Protein 3RX6 (pdb70)

CATH classification: 1.20.58.1090

B-factor: mean 36.53, std 16.33, range [12.86, 136.95]

Sequence (187 aa):
TALQQAFDTCQNNKAAWLQRKNELAAAEQEYLRLLSGEGRNVSRLDELRNIIEVRKWQVNQAAGRYIRSHEAVQHISIRDRLNDFMQQHGTALAAALAPELMGYSELTAIARNCAIQRATDALREALLSWLAKGEKINYSAQDSDILTTIGFRPDVASVDDSREKFTPAQNMIFSRKSAQLASRQSV

GO terms:
  GO:1990216 symbiont-mediated activation of host transcription (P, IDA)

Nearest PDB structures (foldseek):
  4dvd-assembly1_A-2  TM=1.004E+00  e=8.641E-24  Enterobacteria phage P4
  9gcs-assembly1_f  TM=9.561E-01  e=1.973E-22  Enterobacteria phage P4
  9gct-assembly1_i  TM=9.448E-01  e=1.520E-22  Enterobacteria phage P4
  8pew-assembly1_b  TM=9.496E-01  e=6.897E-22  Enterobacteria phage P4
  8peu-assembly1_k  TM=9.379E-01  e=1.763E-21  Enterobacteria phage P4

Secondary structure (DSSP, 8-state):
-HHHHHHHHHHHHHHHHHHHHHHHHHHHHHHHHHHHSS---HHHHHHHHHHHHHHHHHHHHHHHHHHHHHHHHHHHHHHHHHHHHHHHHHHHHHHHTHHHHTTGGG--HHHHHHHHHHHHHHHHHHHHHHHTT-PPP---TTTHHHHHHH-SS--HHHHHHH-S---HHHHHHHHHHHHHHHHPPP-

Foldseek 3Di:
DVLVVLLVVLVVLVVQLVVLVVQLVVLVVVLVVQVPDDDCPPVVNVVSVVVNVLSLVSNQVSLVSNQVSLVVSVVVLVVVVVVVVCVVCVVVLCVVLCVLCPCLVPDDPVSNVVSVVVSVVVVVVVVVVVCVVVDDDADDPVCRVSNVVSDPGDPCVSVVSNVDDDDPVRCVVSVVVVVVVVVDDDD

Solvent-accessible surface area: 13531 Å² total; per-residue (Å²): 137,54,14,83,128,14,25,70,67,3,106,96,19,93,60,36,8,76,89,66,69,102,44,32,57,59,10,69,134,37,50,109,141,32,106,87,47,179,64,192,77,93,86,98,36,75,79,9,158,68,19,12,87,5,30,108,22,10,8,10,42,7,0,10,118,6,28,145,12,0,95,41,0,28,123,24,3,104,114,37,44,101,90,65,99,87,148,133,92,10,122,70,52,45,64,83,19,33,129,57,36,167,38,75,109,152,64,93,52,136,29,95,105,57,3,78,104,118,5,64,70,47,70,146,94,61,103,80,76,94,72,89,156,58,108,190,124,134,76,52,99,127,6,34,121,31,14,87,93,20,29,132,145,19,88,100,34,0,59,78,33,30,149,109,187,37,73,105,55,69,44,120,74,18,56,133,74,18,62,108,16,87,84,108,143,114,194

InterPro domains:
  IPR010006 Bacteriophage P4, Psu, polarity suppression protein [PF07455] (6-185)

Radius of gyration: 25.07 Å; Cα contacts (8 Å, |Δi|>4): 110; chains: 1; bounding box: 75×47×39 Å

Structure (mmCIF, N/CA/C/O backbone):
data_3RX6
#
_entry.id   3RX6
#
_cell.length_a   148.750
_cell.length_b   148.750
_cell.length_c   63.370
_cell.angle_alpha   90.00
_cell.angle_beta   90.00
_cell.angle_gamma   90.00
#
_symmetry.space_group_name_H-M   'I 4 2 2'
#
loop_
_entity.id
_entity.type
_entity.pdbx_description
1 polymer 'Polarity suppression protein'
2 non-polymer 'MERCURY (II) ION'
3 non-polymer 'IODIDE ION'
4 non-polymer 2-AMINO-2-HYDROXYMETHYL-PROPANE-1,3-DIOL
5 water water
#
loop_
_atom_site.group_PDB
_atom_site.id
_atom_site.type_symbol
_atom_site.label_atom_id
_atom_site.label_alt_id
_atom_site.label_comp_id
_atom_site.label_asym_id
_atom_site.label_entity_id
_atom_site.label_seq_id
_atom_site.pdbx_PDB_ins_code
_atom_site.Cartn_x
_atom_site.Cartn_y
_atom_site.Cartn_z
_atom_site.occupancy
_atom_site.B_iso_or_equiv
_atom_site.auth_seq_id
_atom_site.auth_comp_id
_atom_site.auth_asym_id
_atom_site.auth_atom_id
_atom_site.pdbx_PDB_model_num
ATOM 1 N N . THR A 1 4 ? 34.561 60.219 14.080 1.00 57.01 4 THR A N 1
ATOM 2 C CA . THR A 1 4 ? 34.728 58.875 14.627 1.00 55.34 4 THR A CA 1
ATOM 3 C C . THR A 1 4 ? 33.395 58.173 14.847 1.00 51.17 4 THR A C 1
ATOM 4 O O . THR A 1 4 ? 32.327 58.788 14.786 1.00 52.98 4 THR A O 1
ATOM 8 N N . ALA A 1 5 ? 33.469 56.875 15.104 1.00 39.94 5 ALA A N 1
ATOM 9 C CA . ALA A 1 5 ? 32.287 56.096 15.393 1.00 38.64 5 ALA A CA 1
ATOM 10 C C . ALA A 1 5 ? 31.708 56.547 16.731 1.00 37.27 5 ALA A C 1
ATOM 11 O O . ALA A 1 5 ? 30.491 56.559 16.909 1.00 35.38 5 ALA A O 1
ATOM 13 N N . LEU A 1 6 ? 32.582 56.912 17.667 1.00 37.04 6 LEU A N 1
ATOM 14 C CA . LEU A 1 6 ? 32.138 57.339 18.991 1.00 34.58 6 LEU A CA 1
ATOM 15 C C . LEU A 1 6 ? 31.332 58.634 18.913 1.00 33.17 6 LEU A C 1
ATOM 16 O O . LEU A 1 6 ? 30.283 58.760 19.552 1.00 34.04 6 LEU A O 1
ATOM 21 N N . GLN A 1 7 ? 31.824 59.594 18.136 1.00 31.34 7 GLN A N 1
ATOM 22 C CA . GLN A 1 7 ? 31.126 60.866 17.975 1.00 33.96 7 GLN A CA 1
ATOM 23 C C . GLN A 1 7 ? 29.740 60.663 17.364 1.00 33.07 7 GLN A C 1
ATOM 24 O O . GLN A 1 7 ? 28.763 61.267 17.809 1.00 35.58 7 GLN A O 1
ATOM 30 N N . GLN A 1 8 ? 29.657 59.814 16.344 1.00 29.82 8 GLN A N 1
ATOM 31 C CA . GLN A 1 8 ? 28.373 59.495 15.721 1.00 28.83 8 GLN A CA 1
ATOM 32 C C . GLN A 1 8 ? 27.443 58.819 16.709 1.00 24.50 8 GLN A C 1
ATOM 33 O O . GLN A 1 8 ? 26.242 59.081 16.735 1.00 23.36 8 GLN A O 1
ATOM 39 N N . ALA A 1 9 ? 28.002 57.909 17.498 1.00 21.86 9 ALA A N 1
ATOM 40 C CA . ALA A 1 9 ? 27.207 57.186 18.481 1.00 20.12 9 ALA A CA 1
ATOM 41 C C . ALA A 1 9 ? 26.652 58.153 19.534 1.00 22.65 9 ALA A C 1
ATOM 42 O O . ALA A 1 9 ? 25.512 58.013 19.982 1.00 22.96 9 ALA A O 1
ATOM 44 N N . PHE A 1 10 ? 27.453 59.151 19.906 1.00 26.14 10 PHE A N 1
ATOM 45 C CA . PHE A 1 10 ? 27.010 60.154 20.865 1.00 27.00 10 PHE A CA 1
ATOM 46 C C . PHE A 1 10 ? 25.919 61.050 20.271 1.00 24.82 10 PHE A C 1
ATOM 47 O O . PHE A 1 10 ? 24.911 61.336 20.923 1.00 23.54 10 PHE A O 1
ATOM 55 N N . ASP A 1 11 ? 26.125 61.511 19.036 1.00 22.61 11 ASP A N 1
ATOM 56 C CA . ASP A 1 11 ? 25.100 62.302 18.361 1.00 23.70 11 ASP A CA 1
ATOM 57 C C . ASP A 1 11 ? 23.788 61.516 18.310 1.00 22.31 11 ASP A C 1
ATOM 58 O O . ASP A 1 11 ? 22.708 62.064 18.530 1.00 22.17 11 ASP A O 1
ATOM 63 N N . THR A 1 12 ? 23.879 60.227 18.017 1.00 21.98 12 THR A N 1
ATOM 64 C CA . THR A 1 12 ? 22.676 59.400 17.935 1.00 22.06 12 THR A CA 1
ATOM 65 C C . THR A 1 12 ? 21.982 59.223 19.295 1.00 22.13 12 THR A C 1
ATOM 66 O O . THR A 1 12 ? 20.757 59.231 19.371 1.00 23.59 12 THR A O 1
ATOM 70 N N . CYS A 1 13 ? 22.771 59.068 20.356 1.00 20.95 13 CYS A N 1
ATOM 71 C CA . CYS A 1 13 ? 22.252 58.918 21.715 1.00 19.37 13 CYS A CA 1
ATOM 72 C C . CYS A 1 13 ? 21.506 60.158 22.171 1.00 20.57 13 CYS A C 1
ATOM 73 O O . CYS A 1 13 ? 20.404 60.091 22.716 1.00 21.42 13 CYS A O 1
ATOM 76 N N . GLN A 1 14 ? 22.149 61.296 21.981 1.00 23.07 14 GLN A N 1
ATOM 77 C CA . GLN A 1 14 ? 21.532 62.584 22.244 1.00 28.15 14 GLN A CA 1
ATOM 78 C C . GLN A 1 14 ? 20.225 62.757 21.435 1.00 23.04 14 GLN A C 1
ATOM 79 O O . GLN A 1 14 ? 19.227 63.272 21.955 1.00 19.80 14 GLN A O 1
ATOM 85 N N . ASN A 1 15 ? 20.232 62.342 20.170 1.00 20.97 15 ASN A N 1
ATOM 86 C CA . ASN A 1 15 ? 19.042 62.432 19.332 1.00 20.85 15 ASN A CA 1
ATOM 87 C C . ASN A 1 15 ? 17.943 61.523 19.870 1.00 18.84 15 ASN A C 1
ATOM 88 O O . ASN A 1 15 ? 16.780 61.908 19.948 1.00 17.93 15 ASN A O 1
ATOM 93 N N . ASN A 1 16 ? 18.331 60.311 20.248 1.00 17.26 16 ASN A N 1
ATOM 94 C CA . ASN A 1 16 ? 17.390 59.308 20.722 1.00 18.90 16 ASN A CA 1
ATOM 95 C C . ASN A 1 16 ? 16.770 59.680 22.066 1.00 18.97 16 ASN A C 1
ATOM 96 O O . ASN A 1 16 ? 15.597 59.396 22.322 1.00 20.05 16 ASN A O 1
ATOM 101 N N . LYS A 1 17 ? 17.561 60.304 22.932 1.00 17.05 17 LYS A N 1
ATOM 102 C CA . LYS A 1 17 ? 17.036 60.727 24.223 1.00 16.42 17 LYS A CA 1
ATOM 103 C C . LYS A 1 17 ? 15.999 61.822 24.000 1.00 16.45 17 LYS A C 1
ATOM 104 O O . LYS A 1 17 ? 14.969 61.839 24.662 1.00 16.88 17 LYS A O 1
ATOM 110 N N . ALA A 1 18 ? 16.263 62.719 23.054 1.00 19.13 18 ALA A N 1
ATOM 111 C CA . ALA A 1 18 ? 15.335 63.821 22.791 1.00 21.07 18 ALA A CA 1
ATOM 112 C C . ALA A 1 18 ? 14.061 63.274 22.199 1.00 18.30 18 ALA A C 1
ATOM 113 O O . ALA A 1 18 ? 12.992 63.724 22.546 1.00 21.59 18 ALA A O 1
ATOM 115 N N . ALA A 1 19 ? 14.180 62.296 21.300 1.00 19.14 19 ALA A N 1
ATOM 116 C CA . ALA A 1 19 ? 13.005 61.695 20.688 1.00 19.15 19 ALA A CA 1
ATOM 117 C C . ALA A 1 19 ? 12.130 61.025 21.751 1.00 19.67 19 ALA A C 1
ATOM 118 O O . ALA A 1 19 ? 10.908 61.133 21.715 1.00 22.22 19 ALA A O 1
ATOM 120 N N . TRP A 1 20 ? 12.763 60.325 22.692 1.00 19.72 20 TRP A N 1
ATOM 121 C CA . TRP A 1 20 ? 12.044 59.668 23.792 1.00 18.12 20 TRP A CA 1
ATOM 122 C C . TRP A 1 20 ? 11.269 60.656 24.658 1.00 18.81 20 TRP A C 1
ATOM 123 O O . TRP A 1 20 ? 10.087 60.456 24.904 1.00 19.23 20 TRP A O 1
ATOM 134 N N . LEU A 1 21 ? 11.925 61.727 25.102 1.00 17.31 21 LEU A N 1
ATOM 135 C CA . LEU A 1 21 ? 11.243 62.772 25.870 1.00 18.55 21 LEU A CA 1
ATOM 136 C C . LEU A 1 21 ? 10.154 63.487 25.067 1.00 19.85 21 LEU A C 1
ATOM 137 O O . LEU A 1 21 ? 9.100 63.801 25.602 1.00 19.75 21 LEU A O 1
ATOM 142 N N . GLN A 1 22 ? 10.418 63.741 23.786 1.00 19.05 22 GLN A N 1
ATOM 143 C CA . GLN A 1 22 ? 9.411 64.276 22.886 1.00 18.73 22 GLN A CA 1
ATOM 144 C C . GLN A 1 22 ? 8.158 63.385 22.853 1.00 18.40 22 GLN A C 1
ATOM 145 O O . GLN A 1 22 ? 7.044 63.875 22.973 1.00 17.12 22 GLN A O 1
ATOM 151 N N . ARG A 1 23 ? 8.332 62.082 22.661 1.00 18.24 23 ARG A N 1
ATOM 152 C CA . ARG A 1 23 ? 7.176 61.183 22.692 1.00 19.90 23 ARG A CA 1
ATOM 153 C C . ARG A 1 23 ? 6.419 61.233 24.028 1.00 19.95 23 ARG A C 1
ATOM 154 O O . ARG A 1 23 ? 5.195 61.180 24.051 1.00 19.49 23 ARG A O 1
ATOM 162 N N . LYS A 1 24 ? 7.146 61.315 25.137 1.00 17.04 24 LYS A N 1
ATOM 163 C CA . LYS A 1 24 ? 6.494 61.383 26.441 1.00 17.66 24 LYS A CA 1
ATOM 164 C C . LYS A 1 24 ? 5.663 62.678 26.576 1.00 18.89 24 LYS A C 1
ATOM 165 O O . LYS A 1 24 ? 4.577 62.665 27.149 1.00 20.85 24 LYS A O 1
ATOM 171 N N . ASN A 1 25 ? 6.193 63.786 26.066 1.00 20.00 25 ASN A N 1
ATOM 172 C CA . ASN A 1 25 ? 5.441 65.044 25.976 1.00 23.40 25 ASN A CA 1
ATOM 173 C C . ASN A 1 25 ? 4.175 64.958 25.129 1.00 20.01 25 ASN A C 1
ATOM 174 O O . ASN A 1 25 ? 3.122 65.476 25.505 1.00 21.43 25 ASN A O 1
ATOM 179 N N . GLU A 1 26 ? 4.294 64.316 23.971 1.00 18.82 26 GLU A N 1
ATOM 180 C CA . GLU A 1 26 ? 3.166 64.162 23.064 1.00 18.56 26 GLU A CA 1
ATOM 181 C C . GLU A 1 26 ? 2.082 63.318 23.721 1.00 20.22 26 GLU A C 1
ATOM 182 O O . GLU A 1 26 ? 0.900 63.685 23.693 1.00 20.78 26 GLU A O 1
ATOM 188 N N . LEU A 1 27 ? 2.483 62.214 24.351 1.00 16.49 27 LEU A N 1
ATOM 189 C CA . LEU A 1 27 ? 1.519 61.366 25.071 1.00 17.93 27 LEU A CA 1
ATOM 190 C C . LEU A 1 27 ? 0.794 62.179 26.135 1.00 20.11 27 LEU A C 1
ATOM 191 O O . LEU A 1 27 ? -0.441 62.140 26.238 1.00 22.02 27 LEU A O 1
ATOM 196 N N . ALA A 1 28 ? 1.565 62.911 26.936 1.00 19.50 28 ALA A N 1
ATOM 197 C CA . ALA A 1 28 ? 0.984 63.715 27.996 1.00 17.75 28 ALA A CA 1
ATOM 198 C C . ALA A 1 28 ? 0.025 64.757 27.423 1.00 18.86 28 ALA A C 1
ATOM 199 O O . ALA A 1 28 ? -1.023 65.027 27.998 1.00 21.46 28 ALA A O 1
ATOM 201 N N . ALA A 1 29 ? 0.391 65.357 26.300 1.00 18.97 29 ALA A N 1
ATOM 202 C CA . ALA A 1 29 ? -0.489 66.340 25.668 1.00 18.43 29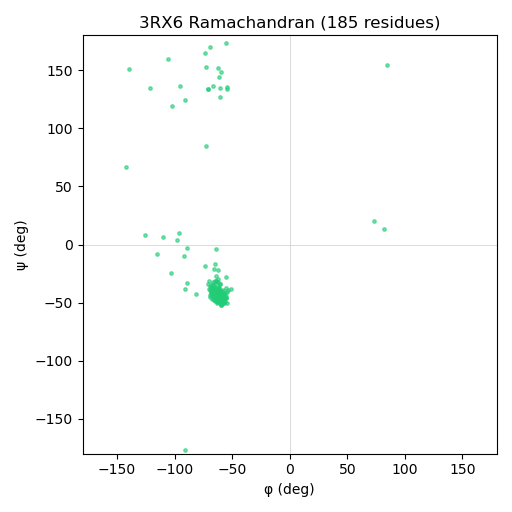 ALA A CA 1
ATOM 203 C C . ALA A 1 29 ? -1.818 65.707 25.238 1.00 21.38 29 ALA A C 1
ATOM 204 O O . ALA A 1 29 ? -2.878 66.305 25.401 1.00 18.23 29 ALA A O 1
ATOM 206 N N . ALA A 1 30 ? -1.757 64.498 24.684 1.00 16.81 30 ALA A N 1
ATOM 207 C CA . ALA A 1 30 ? -2.970 63.792 24.280 1.00 19.96 30 ALA A CA 1
ATOM 208 C C . ALA A 1 30 ? -3.805 63.383 25.510 1.00 19.07 30 ALA A C 1
ATOM 209 O O . ALA A 1 30 ? -5.039 63.490 25.498 1.00 18.34 30 ALA A O 1
ATOM 211 N N . GLU A 1 31 ? -3.133 62.927 26.563 1.00 18.65 31 GLU A N 1
ATOM 212 C CA . GLU A 1 31 ? -3.822 62.519 27.788 1.00 21.11 31 GLU A CA 1
ATOM 213 C C . GLU A 1 31 ? -4.529 63.722 28.380 1.00 20.43 31 GLU A C 1
ATOM 214 O O . GLU A 1 31 ? -5.651 63.619 28.831 1.00 23.30 31 GLU A O 1
ATOM 220 N N . GLN A 1 32 ? -3.856 64.865 28.365 1.00 17.93 32 GLN A N 1
ATOM 221 C CA . GLN A 1 32 ? -4.419 66.112 28.876 1.00 21.57 32 GLN A CA 1
ATOM 222 C C . GLN A 1 32 ? -5.667 66.578 28.095 1.00 18.77 32 GLN A C 1
ATOM 223 O O . GLN A 1 32 ? -6.628 67.044 28.689 1.00 17.41 32 GLN A O 1
ATOM 229 N N . GLU A 1 33 ? -5.646 66.469 26.765 1.00 21.17 33 GLU A N 1
ATOM 230 C CA . GLU A 1 33 ? -6.802 66.907 25.976 1.00 21.99 33 GLU A CA 1
ATOM 231 C C . GLU A 1 33 ? -7.962 65.947 26.269 1.00 19.40 33 GLU A C 1
ATOM 232 O O . GLU A 1 33 ? -9.104 66.351 26.448 1.00 18.68 33 GLU A O 1
ATOM 238 N N . TYR A 1 34 ? -7.641 64.665 26.334 1.00 17.59 34 TYR A N 1
ATOM 239 C CA . TYR A 1 34 ? -8.631 63.635 26.616 1.00 21.53 34 TYR A CA 1
ATOM 240 C C . TYR A 1 34 ? -9.316 63.942 27.940 1.00 22.37 34 TYR A C 1
ATOM 241 O O . TYR A 1 34 ? -10.547 63.896 28.037 1.00 20.85 34 TYR A O 1
ATOM 250 N N . LEU A 1 35 ? -8.519 64.262 28.961 1.00 20.62 35 LEU A N 1
ATOM 251 C CA . LEU A 1 35 ? -9.065 64.536 30.286 1.00 19.73 35 LEU A CA 1
ATOM 252 C C . LEU A 1 35 ? -9.925 65.807 30.317 1.00 18.28 35 LEU A C 1
ATOM 253 O O . LEU A 1 35 ? -10.948 65.860 31.004 1.00 21.03 35 LEU A O 1
ATOM 258 N N . ARG A 1 36 ? -9.495 66.832 29.591 1.00 21.00 36 ARG A N 1
ATOM 259 C CA . ARG A 1 36 ? -10.261 68.072 29.480 1.00 20.72 36 ARG A CA 1
ATOM 260 C C . ARG A 1 36 ? -11.663 67.745 28.944 1.00 24.71 36 ARG A C 1
ATOM 261 O O . ARG A 1 36 ? -12.673 68.201 29.479 1.00 27.17 36 ARG A O 1
ATOM 269 N N . LEU A 1 37 ? -11.716 66.935 27.892 1.00 22.68 37 LEU A N 1
ATOM 270 C CA . LEU A 1 37 ? -12.991 66.497 27.331 1.00 25.17 37 LEU A CA 1
ATOM 271 C C . LEU A 1 37 ? -13.844 65.659 28.283 1.00 28.09 37 LEU A C 1
ATOM 272 O O . LEU A 1 37 ? -15.066 65.829 28.338 1.00 26.87 37 LEU A O 1
ATOM 277 N N . LEU A 1 38 ? -13.207 64.758 29.031 1.00 23.60 38 LEU A N 1
ATOM 278 C CA . LEU A 1 38 ? -13.919 63.973 30.028 1.00 24.83 38 LEU A CA 1
ATOM 279 C C . LEU A 1 38 ? -14.495 64.851 31.137 1.00 28.44 38 LEU A C 1
ATOM 280 O O . LEU A 1 38 ? -15.490 64.494 31.772 1.00 31.54 38 LEU A O 1
ATOM 285 N N . SER A 1 39 ? -13.864 65.996 31.370 1.00 27.52 39 SER A N 1
ATOM 286 C CA . SER A 1 39 ? -14.212 66.849 32.497 1.00 31.76 39 SER A CA 1
ATOM 287 C C . SER A 1 39 ? -15.256 67.884 32.114 1.00 34.13 39 SER A C 1
ATOM 288 O O . SER A 1 39 ? -15.799 68.554 32.980 1.00 34.78 39 SER A O 1
ATOM 291 N N . GLY A 1 40 ? -15.532 68.005 30.821 1.00 32.37 40 GLY A N 1
ATOM 292 C CA . GLY A 1 40 ? -16.453 69.010 30.321 1.00 36.20 40 GLY A CA 1
ATOM 293 C C . GLY A 1 40 ? -17.876 68.496 30.234 1.00 41.84 40 GLY A C 1
ATOM 294 O O . GLY A 1 40 ? -18.164 67.365 30.625 1.00 40.01 40 GLY A O 1
ATOM 295 N N . GLU A 1 41 ? -18.776 69.324 29.721 1.00 64.11 41 GLU A N 1
ATOM 296 C CA . GLU A 1 41 ? -20.177 68.932 29.653 1.00 73.15 41 GLU A CA 1
ATOM 297 C C . GLU A 1 41 ? -20.473 68.210 28.350 1.00 74.64 41 GLU A C 1
ATOM 298 O O . GLU A 1 41 ? -21.305 67.305 28.310 1.00 74.95 41 GLU A O 1
ATOM 304 N N . GLY A 1 42 ? -19.774 68.606 27.291 1.00 78.10 42 GLY A N 1
ATOM 305 C CA . GLY A 1 42 ? -19.989 68.035 25.977 1.00 78.96 42 GLY A CA 1
ATOM 306 C C . GLY A 1 42 ? -19.853 66.525 25.952 1.00 80.11 42 GLY A C 1
ATOM 307 O O . GLY A 1 42 ? -19.475 65.899 26.947 1.00 79.69 42 GLY A O 1
ATOM 308 N N . ARG A 1 43 ? -20.175 65.938 24.807 1.00 87.68 43 ARG A N 1
ATOM 309 C CA . ARG A 1 43 ? -19.990 64.510 24.603 1.00 88.28 43 ARG A CA 1
ATOM 310 C C . ARG A 1 43 ? -19.535 64.247 23.173 1.00 80.48 43 ARG A C 1
ATOM 311 O O . ARG A 1 43 ? -20.265 63.659 22.379 1.00 83.46 43 ARG A O 1
ATOM 319 N N . ASN A 1 44 ? -18.330 64.701 22.847 1.00 58.38 44 ASN A N 1
ATOM 320 C CA . ASN A 1 44 ? -17.771 64.512 21.519 1.00 50.00 44 ASN A CA 1
ATOM 321 C C . ASN A 1 44 ? -17.368 63.051 21.344 1.00 36.87 44 ASN A C 1
ATOM 322 O O . ASN A 1 44 ? -16.216 62.675 21.559 1.00 30.17 44 ASN A O 1
ATOM 327 N N . VAL A 1 45 ? -18.320 62.219 20.956 1.00 38.80 45 VAL A N 1
ATOM 328 C CA . VAL A 1 45 ? -18.042 60.801 20.830 1.00 36.04 45 VAL A CA 1
ATOM 329 C C . VAL A 1 45 ? -16.851 60.532 19.917 1.00 29.91 45 VAL A C 1
ATOM 330 O O . VAL A 1 45 ? -15.930 59.817 20.294 1.00 27.00 45 VAL A O 1
ATOM 334 N N . SER A 1 46 ? -16.846 61.110 18.718 1.00 28.25 46 SER A N 1
ATOM 335 C CA . SER A 1 46 ? -15.752 60.818 17.787 1.00 27.19 46 SER A CA 1
ATOM 336 C C . SER A 1 46 ? -14.402 61.409 18.195 1.00 23.20 46 SER A C 1
ATOM 337 O O . SER A 1 46 ? -13.355 60.772 17.994 1.00 25.08 46 SER A O 1
ATOM 340 N N . ARG A 1 47 ? -14.387 62.623 18.741 1.00 22.63 47 ARG A N 1
ATOM 341 C CA . ARG A 1 47 ? -13.100 63.188 19.145 1.00 25.06 47 ARG A CA 1
ATOM 342 C C . ARG A 1 47 ? -12.492 62.355 20.264 1.00 25.80 47 ARG A C 1
ATOM 343 O O . ARG A 1 47 ? -11.283 62.107 20.277 1.00 25.07 47 ARG A O 1
ATOM 351 N N . LEU A 1 48 ? -13.332 61.922 21.198 1.00 26.51 48 LEU A N 1
ATOM 352 C CA . LEU A 1 48 ? -12.863 61.087 22.291 1.00 24.36 48 LEU A CA 1
ATOM 353 C C . LEU A 1 48 ? -12.299 59.779 21.768 1.00 26.05 48 LEU A C 1
ATOM 354 O O . LEU A 1 48 ? -11.208 59.364 22.171 1.00 27.25 48 LEU A O 1
ATOM 359 N N . ASP A 1 49 ? -13.029 59.137 20.856 1.00 20.53 49 ASP A N 1
ATOM 360 C CA . ASP A 1 49 ? -12.552 57.885 20.298 1.00 22.90 49 ASP A CA 1
ATOM 361 C C . ASP A 1 49 ? -11.229 58.065 19.554 1.00 23.06 49 ASP A C 1
ATOM 362 O O . ASP A 1 49 ? -10.345 57.216 19.644 1.00 24.74 49 ASP A O 1
ATOM 367 N N . GLU A 1 50 ? -11.085 59.168 18.828 1.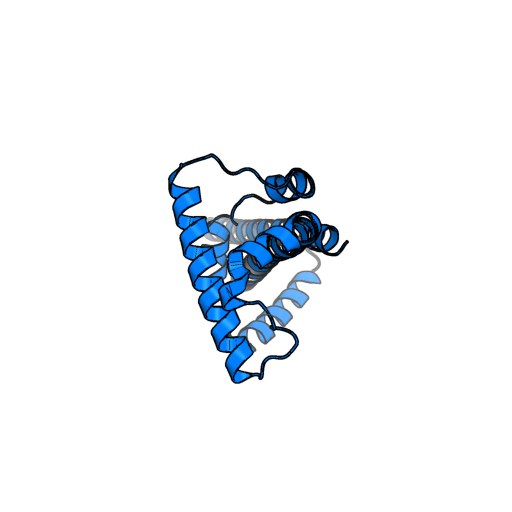00 25.86 50 GLU A N 1
ATOM 368 C CA . GLU A 1 50 ? -9.849 59.438 18.093 1.00 24.58 50 GLU A CA 1
ATOM 369 C C . GLU A 1 50 ? -8.690 59.701 19.055 1.00 23.76 50 GLU A C 1
ATOM 370 O O . GLU A 1 50 ? -7.573 59.234 18.836 1.00 21.52 50 GLU A O 1
ATOM 376 N N . LEU A 1 51 ? -8.963 60.450 20.122 1.00 21.33 51 LEU A N 1
ATOM 377 C CA . LEU A 1 51 ? -7.960 60.701 21.155 1.00 20.51 51 LEU A CA 1
ATOM 378 C C . LEU A 1 51 ? -7.531 59.411 21.847 1.00 20.89 51 LEU A C 1
ATOM 379 O O . LEU A 1 51 ? -6.356 59.224 22.152 1.00 20.51 51 LEU A O 1
ATOM 384 N N . ARG A 1 52 ? -8.498 58.535 22.107 1.00 18.62 52 ARG A N 1
ATOM 385 C CA . ARG A 1 52 ? -8.208 57.236 22.676 1.00 21.35 52 ARG A CA 1
ATOM 386 C C . ARG A 1 52 ? -7.256 56.463 21.751 1.00 23.69 52 ARG A C 1
ATOM 387 O O . ARG A 1 52 ? -6.291 55.861 22.214 1.00 26.09 52 ARG A O 1
ATOM 395 N N . ASN A 1 53 ? -7.508 56.500 20.447 1.00 25.38 53 ASN A N 1
ATOM 396 C CA . ASN A 1 53 ? -6.589 55.883 19.489 1.00 28.32 53 ASN A CA 1
ATOM 397 C C . ASN A 1 53 ? -5.207 56.543 19.491 1.00 27.79 53 ASN A C 1
ATOM 398 O O . ASN A 1 53 ? -4.176 55.870 19.538 1.00 27.50 53 ASN A O 1
ATOM 403 N N . ILE A 1 54 ? -5.184 57.868 19.443 1.00 23.89 54 ILE A N 1
ATOM 404 C CA . ILE A 1 54 ? -3.917 58.585 19.484 1.00 20.99 54 ILE A CA 1
ATOM 405 C C . ILE A 1 54 ? -3.085 58.202 20.724 1.00 21.59 54 ILE A C 1
ATOM 406 O O . ILE A 1 54 ? -1.886 57.957 20.630 1.00 22.13 54 ILE A O 1
ATOM 411 N N . ILE A 1 55 ? -3.725 58.173 21.886 1.00 20.56 55 ILE A N 1
ATOM 412 C CA . ILE A 1 55 ? -3.031 57.851 23.128 1.00 20.80 55 ILE A CA 1
ATOM 413 C C . ILE A 1 55 ? -2.390 56.466 23.042 1.00 24.12 55 ILE A C 1
ATOM 414 O O . ILE A 1 55 ? -1.254 56.270 23.486 1.00 23.11 55 ILE A O 1
ATOM 419 N N . GLU A 1 56 ? -3.116 55.497 22.484 1.00 22.87 56 GLU A N 1
ATOM 420 C CA . GLU A 1 56 ? -2.546 54.162 22.321 1.00 24.06 56 GLU A CA 1
ATOM 421 C C . GLU A 1 56 ? -1.281 54.202 21.454 1.00 24.34 56 GLU A C 1
ATOM 422 O O . GLU A 1 56 ? -0.272 53.586 21.790 1.00 23.48 56 GLU A O 1
ATOM 428 N N . VAL A 1 57 ? -1.347 54.920 20.336 1.00 18.88 57 VAL A N 1
ATOM 429 C CA . VAL A 1 57 ? -0.182 55.090 19.463 1.00 18.80 57 VAL A CA 1
ATOM 430 C C . VAL A 1 57 ? 0.980 55.771 20.181 1.00 17.15 57 VAL A C 1
ATOM 431 O O . VAL A 1 57 ? 2.118 55.296 20.114 1.00 18.96 57 VAL A O 1
ATOM 435 N N . ARG A 1 58 ? 0.707 56.850 20.908 1.00 17.71 58 ARG A N 1
ATOM 436 C CA . ARG A 1 58 ? 1.791 57.551 21.605 1.00 19.41 58 ARG A CA 1
ATOM 437 C C . ARG A 1 58 ? 2.477 56.665 22.660 1.00 20.40 58 ARG A C 1
ATOM 438 O O . ARG A 1 58 ? 3.687 56.750 22.852 1.00 19.80 58 ARG A O 1
ATOM 446 N N . LYS A 1 59 ? 1.704 55.835 23.358 1.00 17.86 59 LYS A N 1
ATOM 447 C CA . LYS A 1 59 ? 2.304 54.913 24.332 1.00 18.45 59 LYS A CA 1
ATOM 448 C C . LYS A 1 59 ? 3.304 53.980 23.649 1.00 19.54 59 LYS A C 1
ATOM 449 O O . LYS A 1 59 ? 4.404 53.750 24.157 1.00 20.75 59 LYS A O 1
ATOM 455 N N . TRP A 1 60 ? 2.912 53.436 22.497 1.00 18.24 60 TRP A N 1
ATOM 456 C CA . TRP A 1 60 ? 3.803 52.575 21.731 1.00 20.31 60 TRP A CA 1
ATOM 457 C C . TRP A 1 60 ? 5.060 53.353 21.316 1.00 20.06 60 TRP A C 1
ATOM 458 O O . TRP A 1 60 ? 6.179 52.866 21.451 1.00 20.52 60 TRP A O 1
ATOM 469 N N . GLN A 1 61 ? 4.876 54.578 20.842 1.00 19.80 61 GLN A N 1
ATOM 470 C CA . GLN A 1 61 ? 6.015 55.401 20.443 1.00 19.15 61 GLN A CA 1
ATOM 471 C C . GLN A 1 61 ? 6.947 55.650 21.629 1.00 19.13 61 GLN A C 1
ATOM 472 O O . GLN A 1 61 ? 8.172 55.641 21.477 1.00 20.67 61 GLN A O 1
ATOM 478 N N . VAL A 1 62 ? 6.377 55.883 22.804 1.00 18.60 62 VAL A N 1
ATOM 479 C CA . VAL A 1 62 ? 7.215 56.126 23.973 1.00 19.63 62 VAL A CA 1
ATOM 480 C C . VAL A 1 62 ? 8.034 54.878 24.263 1.00 19.19 62 VAL A C 1
ATOM 481 O O . VAL A 1 62 ? 9.233 54.948 24.502 1.00 19.61 62 VAL A O 1
ATOM 485 N N . ASN A 1 63 ? 7.375 53.732 24.211 1.00 18.36 63 ASN A N 1
ATOM 486 C CA . ASN A 1 63 ? 8.024 52.455 24.458 1.00 20.04 63 ASN A CA 1
ATOM 487 C C . ASN A 1 63 ? 9.179 52.199 23.472 1.00 21.24 63 ASN A C 1
ATOM 488 O O . ASN A 1 63 ? 10.302 51.888 23.874 1.00 20.14 63 ASN A O 1
ATOM 493 N N . GLN A 1 64 ? 8.907 52.356 22.181 1.00 23.38 64 GLN A N 1
ATOM 494 C CA . GLN A 1 64 ? 9.933 52.148 21.152 1.00 24.16 64 GLN A CA 1
ATOM 495 C C . GLN A 1 64 ? 11.106 53.114 21.304 1.00 21.90 64 GLN A C 1
ATOM 496 O O . GLN A 1 64 ? 12.276 52.720 21.238 1.00 20.92 64 GLN A O 1
ATOM 502 N N . ALA A 1 65 ? 10.790 54.390 21.492 1.00 16.89 65 ALA A N 1
ATOM 503 C CA . ALA A 1 65 ? 11.821 55.411 21.635 1.00 18.03 65 ALA A CA 1
ATOM 504 C C . ALA A 1 65 ? 12.700 55.132 22.860 1.00 18.92 65 ALA A C 1
ATOM 505 O O . ALA A 1 65 ? 13.921 55.286 22.811 1.00 17.84 65 ALA A O 1
ATOM 507 N N . ALA A 1 66 ? 12.080 54.697 23.956 1.00 21.48 66 ALA A N 1
ATOM 508 C CA . ALA A 1 66 ? 12.823 54.431 25.185 1.00 20.65 66 ALA A CA 1
ATOM 509 C C . ALA A 1 66 ? 13.855 53.309 24.967 1.00 21.75 66 ALA A C 1
ATOM 510 O O . ALA A 1 66 ? 15.016 53.420 25.370 1.00 22.94 66 ALA A O 1
ATOM 512 N N . GLY A 1 67 ? 13.424 52.231 24.329 1.00 20.83 67 GLY A N 1
ATOM 513 C CA . GLY A 1 67 ? 14.311 51.109 24.051 1.00 20.04 67 GLY A CA 1
ATOM 514 C C . GLY A 1 67 ? 15.469 51.508 23.154 1.00 20.38 67 GLY A C 1
ATOM 515 O O . GLY A 1 67 ? 16.620 51.140 23.385 1.00 23.24 67 GLY A O 1
ATOM 516 N N . ARG A 1 68 ? 15.155 52.280 22.125 1.00 22.01 68 ARG A N 1
ATOM 517 C CA . ARG A 1 68 ? 16.139 52.692 21.142 1.00 24.00 68 ARG A CA 1
ATOM 518 C C . ARG A 1 68 ? 17.153 53.607 21.816 1.00 23.30 68 ARG A C 1
ATOM 519 O O . ARG A 1 68 ? 18.343 53.525 21.552 1.00 23.23 68 ARG A O 1
ATOM 527 N N . TYR A 1 69 ? 16.672 54.467 22.707 1.00 20.68 69 TYR A N 1
ATOM 528 C CA . TYR A 1 69 ? 17.552 55.327 23.495 1.00 20.33 69 TYR A CA 1
ATOM 529 C C . TYR A 1 69 ? 18.518 54.538 24.398 1.00 22.50 69 TYR A C 1
ATOM 530 O O . TYR A 1 69 ? 19.710 54.816 24.430 1.00 22.94 69 TYR A O 1
ATOM 539 N N . ILE A 1 70 ? 17.993 53.576 25.145 1.00 21.62 70 ILE A N 1
ATOM 540 C CA . ILE A 1 70 ? 18.823 52.744 26.006 1.00 21.40 70 ILE A CA 1
ATOM 541 C C . ILE A 1 70 ? 19.917 52.041 25.199 1.00 22.74 70 ILE A C 1
ATOM 542 O O . ILE A 1 70 ? 21.070 52.004 25.617 1.00 23.27 70 ILE A O 1
ATOM 547 N N . ARG A 1 71 ? 19.553 51.475 24.055 1.00 22.78 71 ARG A N 1
ATOM 548 C CA . ARG A 1 71 ? 20.540 50.774 23.239 1.00 27.07 71 ARG A CA 1
ATOM 549 C C . ARG A 1 71 ? 21.593 51.742 22.687 1.00 25.51 71 ARG A C 1
ATOM 550 O O . ARG A 1 71 ? 22.766 51.405 22.598 1.00 25.02 71 ARG A O 1
ATOM 558 N N . SER A 1 72 ? 21.179 52.951 22.330 1.00 19.56 72 SER A N 1
ATOM 559 C CA . SER A 1 72 ? 22.136 53.924 21.798 1.00 20.67 72 SER A CA 1
ATOM 560 C C . SER A 1 72 ? 23.090 54.396 22.899 1.00 22.31 72 SER A C 1
ATOM 561 O O . SER A 1 72 ? 24.271 54.630 22.658 1.00 22.80 72 SER A O 1
ATOM 564 N N . HIS A 1 73 ? 22.571 54.521 24.112 1.00 24.34 73 HIS A N 1
ATOM 565 C CA . HIS A 1 73 ? 23.387 54.893 25.263 1.00 24.17 73 HIS A CA 1
ATOM 566 C C . HIS A 1 73 ? 24.443 53.809 25.524 1.00 25.39 73 HIS A C 1
ATOM 567 O O . HIS A 1 73 ? 25.632 54.091 25.684 1.00 25.07 73 HIS A O 1
ATOM 574 N N . GLU A 1 74 ? 24.010 52.561 25.549 1.00 21.93 74 GLU A N 1
ATOM 575 C CA . GLU A 1 74 ? 24.954 51.466 25.745 1.00 23.78 74 GLU A CA 1
ATOM 576 C C . GLU A 1 74 ? 25.981 51.388 24.604 1.00 25.71 74 GLU A C 1
ATOM 577 O O . GLU A 1 74 ? 27.126 51.002 24.814 1.00 25.39 74 GLU A O 1
ATOM 583 N N . ALA A 1 75 ? 25.573 51.760 23.396 1.00 22.74 75 ALA A N 1
ATOM 584 C CA . ALA A 1 75 ? 26.487 51.735 22.259 1.00 24.43 75 ALA A CA 1
ATOM 585 C C . ALA A 1 75 ? 27.638 52.715 22.446 1.00 24.79 75 ALA A C 1
ATOM 586 O O . ALA A 1 75 ? 28.792 52.383 22.167 1.00 26.12 75 ALA A O 1
ATOM 588 N N . VAL A 1 76 ? 27.330 53.915 22.924 1.00 26.51 76 VAL A N 1
ATOM 589 C CA . VAL A 1 76 ? 28.369 54.906 23.173 1.00 24.97 76 VAL A CA 1
ATOM 590 C C . VAL A 1 76 ? 29.406 54.369 24.173 1.00 26.07 76 VAL A C 1
ATOM 591 O O . VAL A 1 76 ? 30.604 54.461 23.947 1.00 29.12 76 VAL A O 1
ATOM 595 N N . GLN A 1 77 ? 28.934 53.801 25.274 1.00 23.04 77 GLN A N 1
ATOM 596 C CA . GLN A 1 77 ? 29.830 53.269 26.288 1.00 25.88 77 GLN A CA 1
ATOM 597 C C . GLN A 1 77 ? 30.630 52.088 25.743 1.00 25.20 77 GLN A C 1
ATOM 598 O O . GLN A 1 77 ? 31.833 51.991 25.973 1.00 27.65 77 GLN A O 1
ATOM 604 N N . HIS A 1 78 ? 29.961 51.208 25.009 1.00 23.86 78 HIS A N 1
ATOM 605 C CA . HIS A 1 78 ? 30.614 50.033 24.436 1.00 26.53 78 HIS A CA 1
ATOM 606 C C . HIS A 1 78 ? 31.757 50.441 23.493 1.00 27.93 78 HIS A C 1
ATOM 607 O O . HIS A 1 78 ? 32.835 49.842 23.513 1.00 26.50 78 HIS A O 1
ATOM 614 N N . ILE A 1 79 ? 31.527 51.467 22.679 1.00 28.42 79 ILE A N 1
ATOM 615 C CA . ILE A 1 79 ? 32.545 51.935 21.740 1.00 28.08 79 ILE A CA 1
ATOM 616 C C . ILE A 1 79 ? 33.714 52.598 22.466 1.00 28.52 79 ILE A C 1
ATOM 617 O O . ILE A 1 79 ? 34.881 52.358 22.141 1.00 29.44 79 ILE A O 1
ATOM 622 N N . SER A 1 80 ? 33.405 53.432 23.450 1.00 28.04 80 SER A N 1
ATOM 623 C CA . SER A 1 80 ? 34.453 54.074 24.228 1.00 27.54 80 SER A CA 1
ATOM 624 C C . SER A 1 80 ? 35.344 53.056 24.941 1.00 25.51 80 SER A C 1
ATOM 625 O O . SER A 1 80 ? 36.563 53.194 24.949 1.00 27.45 80 SER A O 1
ATOM 628 N N . ILE A 1 81 ? 34.734 52.055 25.569 1.00 24.05 81 ILE A N 1
ATOM 629 C CA . ILE A 1 81 ? 35.499 51.044 26.304 1.00 23.34 81 ILE A CA 1
ATOM 630 C C . ILE A 1 81 ? 36.438 50.308 25.353 1.00 26.82 81 ILE A C 1
ATOM 631 O O . ILE A 1 81 ? 37.628 50.140 25.628 1.00 28.54 81 ILE A O 1
ATOM 636 N N . ARG A 1 82 ? 35.892 49.891 24.216 1.00 28.81 82 ARG A N 1
ATOM 637 C CA . ARG A 1 82 ? 36.666 49.183 23.221 1.00 30.93 82 ARG A CA 1
ATOM 638 C C . ARG A 1 82 ? 37.837 50.043 22.783 1.00 32.52 82 ARG A C 1
ATOM 639 O O . ARG A 1 82 ? 38.978 49.586 22.771 1.00 31.42 82 ARG A O 1
ATOM 647 N N . ASP A 1 83 ? 37.552 51.295 22.433 1.00 30.30 83 ASP A N 1
ATOM 648 C CA . ASP A 1 83 ? 38.591 52.188 21.925 1.00 32.71 83 ASP A CA 1
ATOM 649 C C . ASP A 1 83 ? 39.648 52.564 22.960 1.00 30.73 83 ASP A C 1
ATOM 650 O O . ASP A 1 83 ? 40.831 52.588 22.641 1.00 32.38 83 ASP A O 1
ATOM 655 N N . ARG A 1 84 ? 39.222 52.889 24.177 1.00 28.83 84 ARG A N 1
ATOM 656 C CA . ARG A 1 84 ? 40.163 53.234 25.247 1.00 29.73 84 ARG A CA 1
ATOM 657 C C . ARG A 1 84 ? 41.015 52.017 25.638 1.00 28.48 84 ARG A C 1
ATOM 658 O O . ARG A 1 84 ? 42.195 52.156 25.968 1.00 27.82 84 ARG A O 1
ATOM 666 N N . LEU A 1 85 ? 40.415 50.831 25.613 1.00 25.84 85 LEU A N 1
ATOM 667 C CA . LEU A 1 85 ? 41.169 49.615 25.907 1.00 28.61 85 LEU A CA 1
ATOM 668 C C . LEU A 1 85 ? 42.183 49.334 24.802 1.00 29.27 85 LEU A C 1
ATOM 669 O O . LEU A 1 85 ? 43.281 48.850 25.069 1.00 29.03 85 LEU A O 1
ATOM 674 N N . ASN A 1 86 ? 41.817 49.626 23.557 1.00 30.32 86 ASN A N 1
ATOM 675 C CA . ASN A 1 86 ? 42.771 49.465 22.464 1.00 32.07 86 ASN A CA 1
ATOM 676 C C . ASN A 1 86 ? 43.977 50.386 22.652 1.00 32.85 86 ASN A C 1
ATOM 677 O O . ASN A 1 86 ? 45.124 49.950 22.518 1.00 35.10 86 ASN A O 1
ATOM 682 N N . ASP A 1 87 ? 43.719 51.648 22.994 1.00 34.00 87 ASP A N 1
ATOM 683 C CA . ASP A 1 87 ? 44.801 52.582 23.291 1.00 35.34 87 ASP A CA 1
ATOM 684 C C . ASP A 1 87 ? 45.640 52.111 24.486 1.00 36.67 87 ASP A C 1
ATOM 685 O O . ASP A 1 87 ? 46.862 52.243 24.490 1.00 37.24 87 ASP A O 1
ATOM 690 N N . PHE A 1 88 ? 44.976 51.562 25.496 1.00 36.10 88 PHE A N 1
ATOM 691 C CA . PHE A 1 88 ? 45.672 51.041 26.664 1.00 37.02 88 PHE A CA 1
ATOM 692 C C . PHE A 1 88 ? 46.625 49.915 26.285 1.00 39.42 88 PHE A C 1
ATOM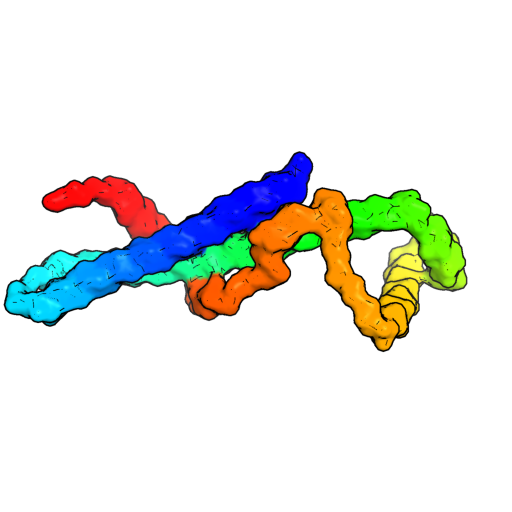 693 O O . PHE A 1 88 ? 47.781 49.903 26.702 1.00 41.33 88 PHE A O 1
ATOM 701 N N . MET A 1 89 ? 46.132 48.964 25.502 1.00 34.04 89 MET A N 1
ATOM 702 C CA . MET A 1 89 ? 46.961 47.854 25.052 1.00 31.81 89 MET A CA 1
ATOM 703 C C . MET A 1 89 ? 48.093 48.344 24.153 1.00 34.72 89 MET A C 1
ATOM 704 O O . MET A 1 89 ? 49.181 47.755 24.126 1.00 35.05 89 MET A O 1
ATOM 709 N N . GLN A 1 90 ? 47.842 49.421 23.419 1.00 32.39 90 GLN A N 1
ATOM 710 C CA . GLN A 1 90 ? 48.876 49.995 22.574 1.00 38.49 90 GLN A CA 1
ATOM 711 C C . GLN A 1 90 ? 50.054 50.437 23.435 1.00 36.63 90 GLN A C 1
ATOM 712 O O . GLN A 1 90 ? 51.215 50.236 23.070 1.00 38.85 90 GLN A O 1
ATOM 718 N N . GLN A 1 91 ? 49.744 51.029 24.582 1.00 35.84 91 GLN A N 1
ATOM 719 C CA . GLN A 1 91 ? 50.756 51.528 25.508 1.00 40.88 91 GLN A CA 1
ATOM 720 C C . GLN A 1 91 ? 51.345 50.432 26.389 1.00 39.39 91 GLN A C 1
ATOM 721 O O . GLN A 1 91 ? 52.554 50.399 26.606 1.00 40.24 91 GLN A O 1
ATOM 727 N N . HIS A 1 92 ? 50.493 49.546 26.900 1.00 36.46 92 HIS A N 1
ATOM 728 C CA . HIS A 1 92 ? 50.907 48.610 27.945 1.00 37.51 92 HIS A CA 1
ATOM 729 C C . HIS A 1 92 ? 50.655 47.134 27.628 1.00 36.15 92 HIS A C 1
ATOM 730 O O . HIS A 1 92 ? 50.816 46.279 28.498 1.00 36.03 92 HIS A O 1
ATOM 737 N N . GLY A 1 93 ? 50.250 46.832 26.399 1.00 35.50 93 GLY A N 1
ATOM 738 C CA . GLY A 1 93 ? 49.994 45.452 26.030 1.00 35.05 93 GLY A CA 1
ATOM 739 C C . GLY A 1 93 ? 51.182 44.532 26.293 1.00 35.37 93 GLY A C 1
ATOM 740 O O . GLY A 1 93 ? 51.027 43.400 26.756 1.00 31.51 93 GLY A O 1
ATOM 741 N N . THR A 1 94 ? 52.379 45.024 26.000 1.00 37.78 94 THR A N 1
ATOM 742 C CA . THR A 1 94 ? 53.575 44.203 26.121 1.00 39.10 94 THR A CA 1
ATOM 743 C C . THR A 1 94 ? 53.777 43.759 27.560 1.00 37.46 94 THR A C 1
ATOM 744 O O . THR A 1 94 ? 54.036 42.582 27.821 1.00 39.71 94 THR A O 1
ATOM 748 N N . ALA A 1 95 ? 53.638 44.693 28.494 1.00 33.50 95 ALA A N 1
ATOM 749 C CA . ALA A 1 95 ? 53.823 44.380 29.907 1.00 33.69 95 ALA A CA 1
ATOM 750 C C . ALA A 1 95 ? 52.727 43.460 30.407 1.00 31.91 95 ALA A C 1
ATOM 751 O O . ALA A 1 95 ? 52.982 42.571 31.221 1.00 31.43 95 ALA A O 1
ATOM 753 N N . LEU A 1 96 ? 51.502 43.682 29.932 1.00 31.41 96 LEU A N 1
ATOM 754 C CA . LEU A 1 96 ? 50.367 42.861 30.353 1.00 30.38 96 LEU A CA 1
ATOM 755 C C . LEU A 1 96 ? 50.555 41.421 29.882 1.00 31.64 96 LEU A C 1
ATOM 756 O O . LEU A 1 96 ? 50.403 40.477 30.655 1.00 31.57 96 LEU A O 1
ATOM 761 N N . ALA A 1 97 ? 50.888 41.265 28.605 1.00 30.90 97 ALA A N 1
ATOM 762 C 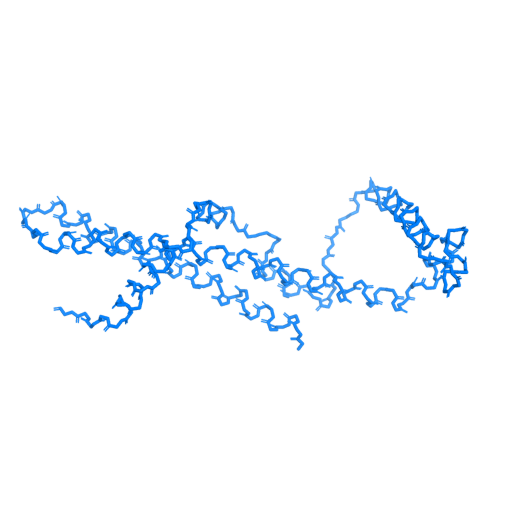CA . ALA A 1 97 ? 51.108 39.948 28.032 1.00 29.15 97 ALA A CA 1
ATOM 763 C C . ALA A 1 97 ? 52.272 39.265 28.736 1.00 28.25 97 ALA A C 1
ATOM 764 O O . ALA A 1 97 ? 52.226 38.068 29.026 1.00 27.00 97 ALA A O 1
ATOM 766 N N . ALA A 1 98 ? 53.325 40.029 29.009 1.00 27.66 98 ALA A N 1
ATOM 767 C CA . ALA A 1 98 ? 54.493 39.458 29.678 1.00 29.40 98 ALA A CA 1
ATOM 768 C C . ALA A 1 98 ? 54.090 38.881 31.040 1.00 30.73 98 ALA A C 1
ATOM 769 O O . ALA A 1 98 ? 54.499 37.778 31.404 1.00 29.82 98 ALA A O 1
ATOM 771 N N . ALA A 1 99 ? 53.274 39.620 31.790 1.00 30.95 99 ALA A N 1
ATOM 772 C CA . ALA A 1 99 ? 52.804 39.126 33.080 1.00 30.60 99 ALA A CA 1
ATOM 773 C C . ALA A 1 99 ? 51.984 37.852 32.897 1.00 30.93 99 ALA A C 1
ATOM 774 O O . ALA A 1 99 ? 51.948 37.000 33.782 1.00 30.76 99 ALA A O 1
ATOM 776 N N . LEU A 1 100 ? 51.327 37.724 31.745 1.00 28.40 100 LEU A N 1
ATOM 777 C CA . LEU A 1 100 ? 50.490 36.556 31.465 1.00 26.75 100 LEU A CA 1
ATOM 778 C C . LEU A 1 100 ? 51.224 35.491 30.665 1.00 26.37 100 LEU A C 1
ATOM 779 O O . LEU A 1 100 ? 50.614 34.531 30.180 1.00 27.56 100 LEU A O 1
ATOM 784 N N . ALA A 1 101 ? 52.531 35.662 30.523 1.00 24.75 101 ALA A N 1
ATOM 785 C CA . ALA A 1 101 ? 53.307 34.835 29.599 1.00 28.20 101 ALA A CA 1
ATOM 786 C C . ALA A 1 101 ? 53.162 33.320 29.795 1.00 30.20 101 ALA A C 1
ATOM 787 O O . ALA A 1 101 ? 53.134 32.580 28.814 1.00 30.87 101 ALA A O 1
ATOM 789 N N . PRO A 1 102 ? 53.094 32.846 31.056 1.00 32.10 102 PRO A N 1
ATOM 790 C CA . PRO A 1 102 ? 52.948 31.391 31.218 1.00 32.27 102 PRO A CA 1
ATOM 791 C C . PRO A 1 102 ? 51.650 30.852 30.619 1.00 32.57 102 PRO A C 1
ATOM 792 O O . PRO A 1 102 ? 51.583 29.660 30.325 1.00 32.66 102 PRO A O 1
ATOM 796 N N . GLU A 1 103 ? 50.640 31.708 30.455 1.00 29.52 103 GLU A N 1
ATOM 797 C CA . GLU A 1 103 ? 49.409 31.320 29.765 1.00 31.89 103 GLU A CA 1
ATOM 798 C C . GLU A 1 103 ? 49.485 31.622 28.270 1.00 32.28 103 GLU A C 1
ATOM 799 O O . GLU A 1 103 ? 49.001 30.847 27.452 1.00 30.38 103 GLU A O 1
ATOM 805 N N . LEU A 1 104 ? 50.095 32.748 27.916 1.00 34.68 104 LEU A N 1
ATOM 806 C CA . LEU A 1 104 ? 49.920 33.294 26.567 1.00 34.93 104 LEU A CA 1
ATOM 807 C C . LEU A 1 104 ? 51.077 33.087 25.616 1.00 38.39 104 LEU A C 1
ATOM 808 O O . LEU A 1 104 ? 50.890 33.123 24.399 1.00 38.56 104 LEU A O 1
ATOM 813 N N . MET A 1 105 ? 52.274 32.910 26.156 1.00 40.39 105 MET A N 1
ATOM 814 C CA . MET A 1 105 ? 53.435 32.764 25.298 1.00 43.16 105 MET A CA 1
ATOM 815 C C . MET A 1 105 ? 53.213 31.637 24.283 1.00 46.96 105 MET A C 1
ATOM 816 O O . MET A 1 105 ? 52.743 30.556 24.632 1.00 46.13 105 MET A O 1
ATOM 821 N N . GLY A 1 106 ? 53.539 31.909 23.024 1.00 48.53 106 GLY A N 1
ATOM 822 C CA . GLY A 1 106 ? 53.313 30.952 21.959 1.00 47.76 106 GLY A CA 1
ATOM 823 C C . GLY A 1 106 ? 51.887 30.965 21.441 1.00 45.24 106 GLY A C 1
ATOM 824 O O . GLY A 1 106 ? 51.478 30.064 20.709 1.00 44.96 106 GLY A O 1
ATOM 825 N N . TYR A 1 107 ? 51.125 31.992 21.813 1.00 41.32 107 TYR A N 1
ATOM 826 C CA . TYR A 1 107 ? 49.720 32.072 21.416 1.00 40.06 107 TYR A CA 1
ATOM 827 C C . TYR A 1 107 ? 49.515 31.979 19.901 1.00 42.90 107 TYR A C 1
ATOM 828 O O . TYR A 1 107 ? 48.617 31.275 19.433 1.00 40.85 107 TYR A O 1
ATOM 837 N N . SER A 1 108 ? 50.335 32.702 19.142 1.00 59.60 108 SER A N 1
ATOM 838 C CA . SER A 1 108 ? 50.175 32.757 17.690 1.00 62.30 108 SER A CA 1
ATOM 839 C C . SER A 1 108 ? 50.404 31.403 17.022 1.00 61.56 108 SER A C 1
ATOM 840 O O . SER A 1 108 ? 50.228 31.274 15.813 1.00 63.98 108 SER A O 1
ATOM 843 N N . GLU A 1 109 ? 50.793 30.403 17.812 1.00 49.55 109 GLU A N 1
ATOM 844 C CA . GLU A 1 109 ? 51.125 29.076 17.295 1.00 52.16 109 GLU A CA 1
ATOM 845 C C . GLU A 1 109 ? 50.157 28.011 17.800 1.00 48.12 109 GLU A C 1
ATOM 846 O O . GLU A 1 109 ? 50.195 26.870 17.362 1.00 48.09 109 GLU A O 1
ATOM 852 N N . LEU A 1 110 ? 49.299 28.385 18.738 1.00 52.91 110 LEU A N 1
ATOM 853 C CA . LEU A 1 110 ? 48.422 27.423 19.400 1.00 51.04 110 LEU A CA 1
ATOM 854 C C . LEU A 1 110 ? 47.290 26.930 18.502 1.00 49.61 110 LEU A C 1
ATOM 855 O O . LEU A 1 110 ? 46.8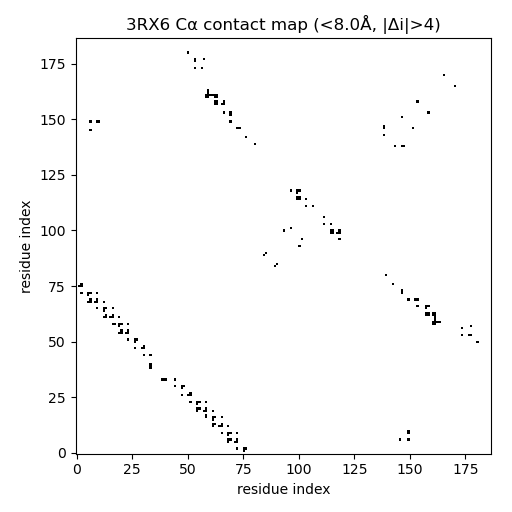57 27.631 17.584 1.00 48.25 110 LEU A O 1
ATOM 860 N N . THR A 1 111 ? 46.814 25.717 18.775 1.00 47.75 111 THR A N 1
ATOM 861 C CA . THR A 1 111 ? 45.618 25.204 18.118 1.00 48.33 111 THR A CA 1
ATOM 862 C C . THR A 1 111 ? 44.404 25.979 18.611 1.00 48.90 111 THR A C 1
ATOM 863 O O . THR A 1 111 ? 44.498 26.757 19.571 1.00 49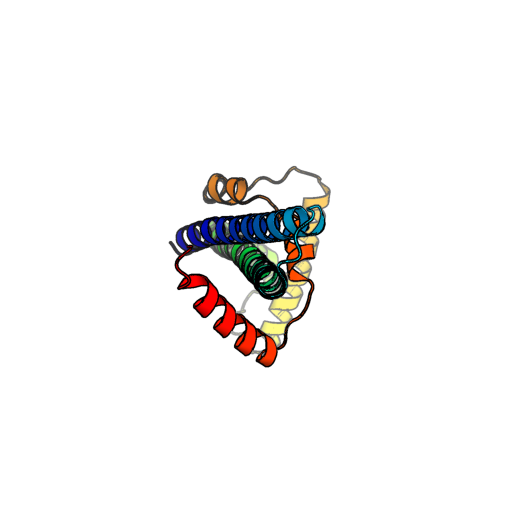.11 111 THR A O 1
ATOM 867 N N . ALA A 1 112 ? 43.265 25.766 17.961 1.00 49.79 112 ALA A N 1
ATOM 868 C CA . ALA A 1 112 ? 42.019 26.407 18.376 1.00 50.77 112 ALA A CA 1
ATOM 869 C C . ALA A 1 112 ? 41.667 26.054 19.827 1.00 50.94 112 ALA A C 1
ATOM 870 O O . ALA A 1 112 ? 41.337 26.934 20.640 1.00 51.31 112 ALA A O 1
ATOM 872 N N . ILE A 1 113 ? 41.741 24.763 20.144 1.00 50.89 113 ILE A N 1
ATOM 873 C CA . ILE A 1 113 ? 41.419 24.284 21.487 1.00 51.34 113 ILE A CA 1
ATOM 874 C C . ILE A 1 113 ? 42.368 24.896 22.521 1.00 50.52 113 ILE A C 1
ATOM 875 O O . ILE A 1 113 ? 41.943 25.310 23.603 1.00 51.19 113 ILE A O 1
ATOM 880 N N . ALA A 1 114 ? 43.647 24.969 22.168 1.00 56.04 114 ALA A N 1
ATOM 881 C CA . ALA A 1 114 ? 44.661 25.534 23.056 1.00 53.97 114 ALA A CA 1
ATOM 882 C C . ALA A 1 114 ? 44.451 27.034 23.271 1.00 52.94 114 ALA A C 1
ATOM 883 O O . ALA A 1 114 ? 44.528 27.525 24.398 1.00 51.08 114 ALA A O 1
ATOM 885 N N . ARG A 1 115 ? 44.187 27.754 22.184 1.00 34.36 115 ARG A N 1
ATOM 886 C CA . ARG A 1 115 ? 43.906 29.190 22.261 1.00 41.12 115 ARG A CA 1
ATOM 887 C C . ARG A 1 115 ? 42.718 29.543 23.157 1.00 41.15 115 ARG A C 1
ATOM 888 O O . ARG A 1 115 ? 42.756 30.542 23.880 1.00 38.84 115 ARG A O 1
ATOM 896 N N . ASN A 1 116 ? 41.664 28.735 23.101 1.00 45.98 116 ASN A N 1
ATOM 897 C CA . ASN A 1 116 ? 40.484 28.971 23.928 1.00 49.29 116 ASN A CA 1
ATOM 898 C C . ASN A 1 116 ? 40.792 28.795 25.410 1.00 45.24 116 ASN A C 1
ATOM 899 O O . ASN A 1 116 ? 40.438 29.639 26.235 1.00 44.48 116 ASN A O 1
ATOM 904 N N . CYS A 1 117 ? 41.454 27.693 25.739 1.00 41.13 117 CYS A N 1
ATOM 905 C CA . CYS A 1 117 ? 41.914 27.467 27.095 1.00 41.27 117 CYS A CA 1
ATOM 906 C C . CYS A 1 117 ? 42.818 28.600 27.559 1.00 42.75 117 CYS A C 1
ATOM 907 O O . CYS A 1 117 ? 42.615 29.149 28.636 1.00 43.30 117 CYS A O 1
ATOM 910 N N . ALA A 1 118 ? 43.815 28.947 26.748 1.00 48.07 118 ALA A N 1
ATOM 911 C CA . ALA A 1 118 ? 44.765 29.997 27.121 1.00 45.61 118 ALA A CA 1
ATOM 912 C C . ALA A 1 118 ? 44.060 31.317 27.410 1.00 44.09 118 ALA A C 1
ATOM 913 O O . ALA A 1 118 ? 44.355 31.971 28.412 1.00 44.54 118 ALA A O 1
ATOM 915 N N . ILE A 1 119 ? 43.126 31.705 26.541 1.00 37.87 119 ILE A N 1
ATOM 916 C CA . ILE A 1 119 ? 42.386 32.950 26.752 1.00 38.52 119 ILE A CA 1
ATOM 917 C C . ILE A 1 119 ? 41.496 32.915 27.991 1.00 36.96 119 ILE A C 1
ATOM 918 O O . ILE A 1 119 ? 41.411 33.899 28.721 1.00 35.09 119 ILE A O 1
ATOM 923 N N . GLN A 1 120 ? 40.837 31.787 28.231 1.00 35.93 120 GLN A N 1
ATOM 924 C CA . GLN A 1 120 ? 39.974 31.668 29.399 1.00 38.66 120 GLN A CA 1
ATOM 925 C C . GLN A 1 120 ? 40.782 31.829 30.681 1.00 39.56 120 GLN A C 1
ATOM 926 O O . GLN A 1 120 ? 40.399 32.581 31.577 1.00 37.64 120 GLN A O 1
ATOM 932 N N . ARG A 1 121 ? 41.907 31.125 30.760 1.00 32.36 121 ARG A N 1
ATOM 933 C CA . ARG A 1 121 ? 42.744 31.162 31.956 1.00 35.14 121 ARG A CA 1
ATOM 934 C C . ARG A 1 121 ? 43.384 32.529 32.163 1.00 30.28 121 ARG A C 1
ATOM 935 O O . ARG A 1 121 ? 43.458 33.026 33.289 1.00 31.11 121 ARG A O 1
ATOM 943 N N . ALA A 1 122 ? 43.861 33.130 31.077 1.00 26.30 122 ALA A N 1
ATOM 944 C CA . ALA A 1 122 ? 44.423 34.468 31.153 1.00 26.91 122 ALA A CA 1
ATOM 945 C C . ALA A 1 122 ? 43.342 35.445 31.622 1.00 27.05 122 ALA A C 1
ATOM 946 O O . ALA A 1 122 ? 43.598 36.371 32.397 1.00 28.01 122 ALA A O 1
ATOM 948 N N . THR A 1 123 ? 42.124 35.209 31.157 1.00 24.89 123 THR A N 1
ATOM 949 C CA . THR A 1 123 ? 40.982 36.048 31.494 1.00 29.27 123 THR A CA 1
ATOM 950 C C . THR A 1 123 ? 40.576 35.906 32.964 1.00 28.70 123 THR A C 1
ATOM 951 O O . THR A 1 123 ? 40.228 36.892 33.612 1.00 28.08 123 THR A O 1
ATOM 955 N N . ASP A 1 124 ? 40.623 34.686 33.489 1.00 28.59 124 ASP A N 1
ATOM 956 C CA . ASP A 1 124 ? 40.368 34.474 34.913 1.00 29.74 124 ASP A CA 1
ATOM 957 C C . ASP A 1 124 ? 41.400 35.208 35.761 1.00 29.71 124 ASP A C 1
ATOM 958 O O . ASP A 1 124 ? 41.058 35.823 36.766 1.00 30.85 124 ASP A O 1
ATOM 963 N N . ALA A 1 125 ? 42.666 35.137 35.352 1.00 30.64 125 ALA A N 1
ATOM 964 C CA . ALA A 1 125 ? 43.742 35.797 36.091 1.00 28.20 125 ALA A CA 1
ATOM 965 C C . ALA A 1 125 ? 43.565 37.315 36.095 1.00 28.17 125 ALA A C 1
ATOM 966 O O . ALA A 1 125 ? 43.778 37.983 37.110 1.00 28.41 125 ALA A O 1
ATOM 968 N N . LEU A 1 126 ? 43.180 37.850 34.947 1.00 27.71 126 LEU A N 1
ATOM 969 C CA . LEU A 1 126 ? 42.931 39.279 34.802 1.00 28.21 126 LEU A CA 1
ATOM 970 C C . LEU A 1 126 ? 41.809 39.723 35.713 1.00 27.69 126 LEU A C 1
ATOM 971 O O . LEU A 1 126 ? 41.910 40.741 36.397 1.00 30.94 126 LEU A O 1
ATOM 976 N N . ARG A 1 127 ? 40.732 38.954 35.703 1.00 23.85 127 ARG A N 1
ATOM 977 C CA . ARG A 1 127 ? 39.586 39.253 36.538 1.00 26.03 127 ARG A CA 1
ATOM 978 C C . ARG A 1 127 ? 40.025 39.306 38.006 1.00 25.29 127 ARG A C 1
ATOM 979 O O . ARG A 1 127 ? 39.678 40.227 38.736 1.00 22.84 127 ARG A O 1
ATOM 987 N N . GLU A 1 128 ? 40.800 38.318 38.435 1.00 27.00 128 GLU A N 1
ATOM 988 C CA . GLU A 1 128 ? 41.278 38.311 39.813 1.00 28.04 128 GLU A CA 1
ATOM 989 C C . GLU A 1 128 ? 42.114 39.550 40.103 1.00 24.37 128 GLU A C 1
ATOM 990 O O . GLU A 1 128 ? 41.962 40.173 41.148 1.00 26.57 128 GLU A O 1
ATOM 996 N N . ALA A 1 129 ? 43.000 39.909 39.182 1.00 26.83 129 ALA A N 1
ATOM 997 C CA . ALA A 1 129 ? 43.841 41.089 39.387 1.00 27.80 129 ALA A CA 1
ATOM 998 C C . ALA A 1 129 ? 42.987 42.355 39.485 1.00 26.77 129 ALA A C 1
ATOM 999 O O . ALA A 1 129 ? 43.240 43.232 40.318 1.00 28.29 129 ALA A O 1
ATOM 1001 N N . LEU A 1 130 ? 41.982 42.446 38.621 1.00 20.95 130 LEU A N 1
ATOM 1002 C CA . LEU A 1 130 ? 41.113 43.628 38.596 1.00 25.03 130 LEU A CA 1
ATOM 1003 C C . LEU A 1 130 ? 40.366 43.749 39.917 1.00 27.36 130 LEU A C 1
ATOM 1004 O O . LEU A 1 130 ? 40.290 44.831 40.511 1.00 26.79 130 LEU A O 1
ATOM 1009 N N . LEU A 1 131 ? 39.825 42.622 40.370 1.00 30.76 131 LEU A N 1
ATOM 1010 C CA . LEU A 1 131 ? 39.136 42.557 41.647 1.00 32.62 131 LEU A CA 1
ATOM 1011 C C . LEU A 1 131 ? 40.032 42.996 42.797 1.00 31.48 131 LEU A C 1
ATOM 1012 O O . LEU A 1 131 ? 39.599 43.747 43.664 1.00 33.24 131 LEU A O 1
ATOM 1017 N N . SER A 1 132 ? 41.284 42.557 42.805 1.00 29.36 132 SER A N 1
ATOM 1018 C CA . SER A 1 132 ? 42.168 42.955 43.902 1.00 32.21 132 SER A CA 1
ATOM 1019 C C . SER A 1 132 ? 42.462 44.444 43.843 1.00 32.54 132 SER A C 1
ATOM 1020 O O . SER A 1 132 ? 42.503 45.115 44.871 1.00 35.51 132 SER A O 1
ATOM 1023 N N . TRP A 1 133 ? 42.664 44.970 42.642 1.00 33.25 133 TRP A N 1
ATOM 1024 C CA . TRP A 1 133 ? 42.919 46.396 42.518 1.00 34.24 133 TRP A CA 1
ATOM 1025 C C . TRP A 1 133 ? 41.688 47.197 42.940 1.00 33.59 133 TRP A C 1
ATOM 1026 O O . TRP A 1 133 ? 41.804 48.240 43.586 1.00 32.11 133 TRP A O 1
ATOM 1037 N N . LEU A 1 134 ? 40.509 46.703 42.579 1.00 31.40 134 LEU A N 1
ATOM 1038 C CA . LEU A 1 134 ? 39.274 47.417 42.886 1.00 31.50 134 LEU A CA 1
ATOM 1039 C C . LEU A 1 134 ? 39.072 47.490 44.395 1.00 37.26 134 LEU A C 1
ATOM 1040 O O . LEU A 1 134 ? 38.511 48.451 44.911 1.00 39.82 134 LEU A O 1
ATOM 1045 N N . ALA A 1 135 ? 39.554 46.474 45.102 1.00 40.31 135 ALA A N 1
ATOM 1046 C CA . ALA A 1 135 ? 39.357 46.405 46.544 1.00 43.05 135 ALA A CA 1
ATOM 1047 C C . ALA A 1 135 ? 40.084 47.545 47.272 1.00 45.95 135 ALA A C 1
ATOM 1048 O O . ALA A 1 135 ? 39.786 47.841 48.427 1.00 46.07 135 ALA A O 1
ATOM 1050 N N . LYS A 1 136 ? 41.031 48.185 46.587 1.00 47.53 136 LYS A N 1
ATOM 1051 C CA . LYS A 1 136 ? 41.707 49.362 47.122 1.00 47.34 136 LYS A CA 1
ATOM 1052 C C . LYS A 1 136 ? 40.736 50.534 47.279 1.00 45.92 136 LYS A C 1
ATOM 1053 O O . LYS A 1 136 ? 40.992 51.467 48.034 1.00 47.98 136 LYS A O 1
ATOM 1059 N N . GLY A 1 137 ? 39.626 50.484 46.553 1.00 40.38 137 GLY A N 1
ATOM 1060 C CA . GLY A 1 137 ? 38.593 51.495 46.672 1.00 41.43 137 GLY A CA 1
ATOM 1061 C C . GLY A 1 137 ? 38.943 52.837 46.058 1.00 43.04 137 GLY A C 1
ATOM 1062 O O . GLY A 1 137 ? 38.350 53.857 46.400 1.00 42.57 137 GLY A O 1
ATOM 1063 N N . GLU A 1 138 ? 39.909 52.841 45.147 1.00 43.16 138 GLU A N 1
ATOM 1064 C CA . GLU A 1 138 ? 40.305 54.064 44.462 1.00 43.96 138 GLU A CA 1
ATOM 1065 C C . GLU A 1 138 ? 39.167 54.547 43.559 1.00 42.44 138 GLU A C 1
ATOM 1066 O O . GLU A 1 138 ? 38.543 53.751 42.860 1.00 41.31 138 GLU A O 1
ATOM 1072 N N . LYS A 1 139 ? 38.888 55.846 43.578 1.00 44.51 139 LYS A N 1
ATOM 1073 C CA . LYS A 1 139 ? 37.784 56.377 42.778 1.00 46.88 139 LYS A CA 1
ATOM 1074 C C . LYS A 1 139 ? 38.115 56.346 41.290 1.00 38.98 139 LYS A C 1
ATOM 1075 O O . LYS A 1 139 ? 39.216 56.720 40.877 1.00 37.39 139 LYS A O 1
ATOM 1081 N N . ILE A 1 140 ? 37.162 55.877 40.495 1.00 39.33 140 ILE A N 1
ATOM 1082 C CA . ILE A 1 140 ? 37.379 55.687 39.069 1.00 38.45 140 ILE A CA 1
ATOM 1083 C C . ILE A 1 140 ? 36.737 56.796 38.245 1.00 39.98 140 ILE A C 1
ATOM 1084 O O . ILE A 1 140 ? 35.525 56.978 38.288 1.00 41.40 140 ILE A O 1
ATOM 1089 N N . ASN A 1 141 ? 37.553 57.537 37.501 1.00 38.39 141 ASN A N 1
ATOM 1090 C CA . ASN A 1 141 ? 37.035 58.532 36.563 1.00 38.64 141 ASN A CA 1
ATOM 1091 C C . ASN A 1 141 ? 37.142 58.073 35.106 1.00 34.26 141 ASN A C 1
ATOM 1092 O O . ASN A 1 141 ? 37.920 57.178 34.788 1.00 31.59 141 ASN A O 1
ATOM 1097 N N . TYR A 1 142 ? 36.353 58.681 34.226 1.00 33.80 142 TYR A N 1
ATOM 1098 C CA . TYR A 1 142 ? 36.409 58.360 32.811 1.00 34.08 142 TYR A CA 1
ATOM 1099 C C . TYR A 1 142 ? 37.781 58.679 32.225 1.00 35.33 142 TYR A C 1
ATOM 1100 O O . TYR A 1 142 ? 38.475 59.588 32.690 1.00 36.98 142 TYR A O 1
ATOM 1109 N N . SER A 1 143 ? 38.162 57.947 31.185 1.00 34.99 143 SER A N 1
ATOM 1110 C CA . SER A 1 143 ? 39.347 58.312 30.413 1.00 37.49 143 SER A CA 1
ATOM 1111 C C . SER A 1 143 ? 39.218 59.754 29.938 1.00 39.23 143 SER A C 1
ATOM 1112 O O . SER A 1 143 ? 38.148 60.172 29.466 1.00 37.21 143 SER A O 1
ATOM 1115 N N . ALA A 1 144 ? 40.304 60.514 30.063 1.00 38.54 144 ALA A N 1
ATOM 1116 C CA . ALA A 1 144 ? 40.264 61.942 29.764 1.00 38.92 144 ALA A CA 1
ATOM 1117 C C . ALA A 1 144 ? 39.759 62.195 28.351 1.00 40.57 144 ALA A C 1
ATOM 1118 O O . ALA A 1 144 ? 39.025 63.159 28.097 1.00 41.52 144 ALA A O 1
ATOM 1120 N N . GLN A 1 145 ? 40.151 61.322 27.432 1.00 38.35 145 GLN A N 1
ATOM 1121 C CA . GLN A 1 145 ? 39.799 61.498 26.030 1.00 41.68 145 GLN A CA 1
ATOM 1122 C C . GLN A 1 145 ? 38.284 61.486 25.790 1.00 38.91 145 GLN A C 1
ATOM 1123 O O . GLN A 1 145 ? 37.786 62.229 24.946 1.00 37.98 145 GLN A O 1
ATOM 1129 N N . ASP A 1 146 ? 37.561 60.642 26.526 1.00 37.94 146 ASP A N 1
ATOM 1130 C CA . ASP A 1 146 ? 36.121 60.494 26.328 1.00 35.02 146 ASP A CA 1
ATOM 1131 C C . ASP A 1 146 ? 35.286 61.049 27.476 1.00 35.43 146 ASP A C 1
ATOM 1132 O O . ASP A 1 146 ? 34.063 60.890 27.483 1.00 33.36 146 ASP A O 1
ATOM 1137 N N . SER A 1 147 ? 35.934 61.700 28.436 1.00 35.21 147 SER A N 1
ATOM 1138 C CA . SER A 1 147 ? 35.235 62.195 29.623 1.00 37.75 147 SER A CA 1
ATOM 1139 C C . SER A 1 147 ? 34.036 63.123 29.344 1.00 40.93 147 SER A C 1
ATOM 1140 O O . SER A 1 147 ? 32.981 62.959 29.948 1.00 35.34 147 SER A O 1
ATOM 1143 N N . ASP A 1 148 ? 34.192 64.095 28.450 1.00 34.92 148 ASP A N 1
ATOM 1144 C CA . ASP A 1 148 ? 33.089 65.019 28.146 1.00 39.96 148 ASP A CA 1
ATOM 1145 C C . ASP A 1 148 ? 31.859 64.289 27.617 1.00 37.81 148 ASP A C 1
ATOM 1146 O O . ASP A 1 148 ? 30.749 64.472 28.120 1.00 38.30 148 ASP A O 1
ATOM 1151 N N . ILE A 1 149 ? 32.062 63.465 26.596 1.00 32.43 149 ILE A N 1
ATOM 1152 C CA . ILE A 1 149 ? 30.983 62.653 26.042 1.00 30.46 149 ILE A CA 1
ATOM 1153 C C . ILE A 1 149 ? 30.365 61.734 27.099 1.00 30.08 149 ILE A C 1
ATOM 1154 O O . ILE A 1 149 ? 29.150 61.723 27.267 1.00 29.18 149 ILE A O 1
ATOM 1159 N N . LEU A 1 150 ? 31.190 60.976 27.821 1.00 31.87 150 LEU A N 1
ATOM 1160 C CA . LEU A 1 150 ? 30.661 60.022 28.805 1.00 32.48 150 LEU A CA 1
ATOM 1161 C C . LEU A 1 150 ? 29.938 60.734 29.955 1.00 34.09 150 LEU A C 1
ATOM 1162 O O . LEU A 1 150 ? 28.869 60.302 30.400 1.00 34.35 150 LEU A O 1
ATOM 1167 N N . THR A 1 151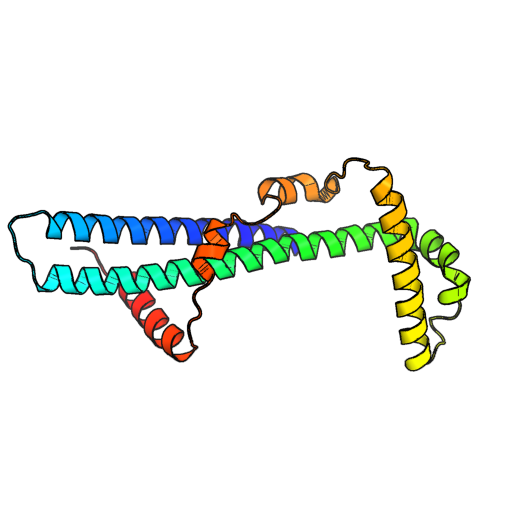 ? 30.513 61.832 30.429 1.00 32.22 151 THR A N 1
ATOM 1168 C CA . THR A 1 151 ? 29.840 62.652 31.431 1.00 34.06 151 THR A CA 1
ATOM 1169 C C . THR A 1 151 ? 28.502 63.188 30.899 1.00 33.88 151 THR A C 1
ATOM 1170 O O . THR A 1 151 ? 27.468 63.102 31.566 1.00 31.37 151 THR A O 1
ATOM 1174 N N . THR A 1 152 ? 28.515 63.723 29.685 1.00 37.05 152 THR A N 1
ATOM 1175 C CA . THR A 1 152 ? 27.293 64.277 29.109 1.00 34.91 152 THR A CA 1
ATOM 1176 C C . THR A 1 152 ? 26.181 63.238 29.034 1.00 34.14 152 THR A C 1
ATOM 1177 O O . THR A 1 152 ? 25.037 63.537 29.385 1.00 31.37 152 THR A O 1
ATOM 1181 N N . ILE A 1 153 ? 26.495 62.013 28.604 1.00 31.61 153 ILE A N 1
ATOM 1182 C CA . ILE A 1 153 ? 25.428 61.012 28.482 1.00 32.46 153 ILE A CA 1
ATOM 1183 C C . ILE A 1 153 ? 24.908 60.445 29.819 1.00 29.75 153 ILE A C 1
ATOM 1184 O O . ILE A 1 153 ? 23.811 59.888 29.879 1.00 25.46 153 ILE A O 1
ATOM 1189 N N . GLY A 1 154 ? 25.677 60.594 30.887 1.00 31.41 154 GLY A N 1
ATOM 1190 C CA . GLY A 1 154 ? 25.270 60.029 32.161 1.00 32.14 154 GLY A CA 1
ATOM 1191 C C . GLY A 1 154 ? 25.682 58.569 32.255 1.00 32.95 154 GLY A C 1
ATOM 1192 O O . GLY A 1 154 ? 25.828 57.884 31.240 1.00 32.85 154 GLY A O 1
ATOM 1193 N N . PHE A 1 155 ? 25.861 58.090 33.479 1.00 30.37 155 PHE A N 1
ATOM 1194 C CA . PHE A 1 155 ? 26.359 56.740 33.714 1.00 30.99 155 PHE A CA 1
ATOM 1195 C C . PHE A 1 155 ? 25.415 55.661 33.183 1.00 31.45 155 PHE A C 1
ATOM 1196 O O . PHE A 1 155 ? 25.852 54.689 32.551 1.00 31.23 155 PHE A O 1
ATOM 1204 N N . ARG A 1 156 ? 24.124 55.835 33.448 1.00 28.38 156 ARG A N 1
ATOM 1205 C CA . ARG A 1 156 ? 23.098 54.900 32.991 1.00 25.41 156 ARG A CA 1
ATOM 1206 C C . ARG A 1 156 ? 21.858 55.655 32.523 1.00 26.21 156 ARG A C 1
ATOM 1207 O O . ARG A 1 156 ? 21.580 56.746 33.015 1.00 24.86 156 ARG A O 1
ATOM 1215 N N . PRO A 1 157 ? 21.106 55.078 31.576 1.00 25.16 157 PRO A N 1
ATOM 1216 C CA . PRO A 1 157 ? 19.829 55.705 31.213 1.00 25.81 157 PRO A CA 1
ATOM 1217 C C . PRO A 1 157 ? 18.925 55.783 32.447 1.00 24.83 157 PRO A C 1
ATOM 1218 O O . PRO A 1 157 ? 19.032 54.925 33.322 1.00 24.59 157 PRO A O 1
ATOM 1222 N N . ASP A 1 158 ? 18.074 56.798 32.550 1.00 25.18 158 ASP A N 1
ATOM 1223 C CA . ASP A 1 158 ? 17.206 56.879 33.724 1.00 27.94 158 ASP A CA 1
ATOM 1224 C C . ASP A 1 158 ? 16.314 55.652 33.754 1.00 27.06 158 ASP A C 1
ATOM 1225 O O . ASP A 1 158 ? 15.900 55.156 32.704 1.00 27.35 158 ASP A O 1
ATOM 1230 N N . VAL A 1 159 ? 16.023 55.155 34.947 1.00 26.82 159 VAL A N 1
ATOM 1231 C CA . VAL A 1 159 ? 15.134 54.002 35.074 1.00 27.95 159 VAL A CA 1
ATOM 1232 C C . VAL A 1 159 ? 13.775 54.253 34.395 1.00 26.95 159 VAL A C 1
ATOM 1233 O O . VAL A 1 159 ? 13.131 53.317 33.915 1.00 25.59 159 VAL A O 1
ATOM 1237 N N . ALA 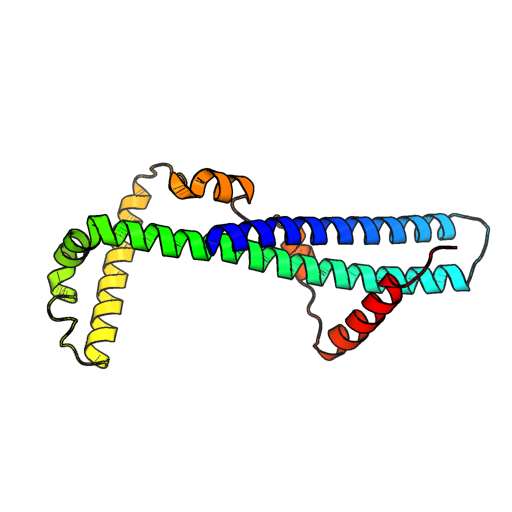A 1 160 ? 13.347 55.513 34.308 1.00 27.45 160 ALA A N 1
ATOM 1238 C CA . ALA A 1 160 ? 12.114 55.811 33.569 1.00 25.94 160 ALA A CA 1
ATOM 1239 C C . ALA A 1 160 ? 12.112 55.200 32.153 1.00 23.53 160 ALA A C 1
ATOM 1240 O O . ALA A 1 160 ? 11.075 54.724 31.673 1.00 24.26 160 ALA A O 1
ATOM 1242 N N . SER A 1 161 ? 13.265 55.219 31.488 1.00 21.18 161 SER A N 1
ATOM 1243 C CA . SER A 1 161 ? 13.365 54.683 30.124 1.00 23.72 161 SER A CA 1
ATOM 1244 C C . SER A 1 161 ? 13.264 53.158 30.124 1.00 24.70 161 SER A C 1
ATOM 1245 O O . SER A 1 161 ? 12.712 52.563 29.202 1.00 23.94 161 SER A O 1
ATOM 1248 N N . VAL A 1 162 ? 13.783 52.533 31.173 1.00 26.17 162 VAL A N 1
ATOM 1249 C CA . VAL A 1 162 ? 13.599 51.100 31.382 1.00 27.10 162 VAL A CA 1
ATOM 1250 C C . VAL A 1 162 ? 12.134 50.768 31.640 1.00 26.42 162 VAL A C 1
ATOM 1251 O O . VAL A 1 162 ? 11.589 49.829 31.065 1.00 26.55 162 VAL A O 1
ATOM 1255 N N . ASP A 1 163 ? 11.493 51.532 32.522 1.00 25.40 163 ASP A N 1
ATOM 1256 C CA . ASP A 1 163 ? 10.075 51.334 32.777 1.00 24.45 163 ASP A CA 1
ATOM 1257 C C . ASP A 1 163 ? 9.288 51.479 31.464 1.00 25.07 163 ASP A C 1
ATOM 1258 O O . ASP A 1 163 ? 8.407 50.670 31.153 1.00 27.52 163 ASP A O 1
ATOM 1263 N N . ASP A 1 164 ? 9.604 52.521 30.703 1.00 21.99 164 ASP A N 1
ATOM 1264 C CA . ASP A 1 164 ? 8.879 52.816 29.461 1.00 24.65 164 ASP A CA 1
ATOM 1265 C C . ASP A 1 164 ? 9.015 51.710 28.405 1.00 25.56 164 ASP A C 1
ATOM 1266 O O . ASP A 1 164 ? 8.096 51.471 27.629 1.00 28.02 164 ASP A O 1
ATOM 1271 N N . SER A 1 165 ? 10.165 51.049 28.358 1.00 26.05 165 SER A N 1
ATOM 1272 C CA . SER A 1 165 ? 10.390 50.061 27.310 1.00 28.82 165 SER A CA 1
ATOM 1273 C C . SER A 1 165 ? 10.116 48.629 27.765 1.00 30.86 165 SER A C 1
ATOM 1274 O O . SER A 1 165 ? 10.314 47.689 26.999 1.00 35.16 165 SER A O 1
ATOM 1277 N N . ARG A 1 166 ? 9.645 48.460 28.994 1.00 39.17 166 ARG A N 1
ATOM 1278 C CA . ARG A 1 166 ? 9.462 47.118 29.525 1.00 39.33 166 ARG A CA 1
ATOM 1279 C C . ARG A 1 166 ? 8.461 46.316 28.693 1.00 37.99 166 ARG A C 1
ATOM 1280 O O . ARG A 1 166 ? 8.685 45.145 28.403 1.00 35.62 166 ARG A O 1
ATOM 1288 N N . GLU A 1 167 ? 7.358 46.949 28.312 1.00 36.09 167 GLU A N 1
ATOM 1289 C CA . GLU A 1 167 ? 6.303 46.244 27.605 1.00 37.53 167 GLU A CA 1
ATOM 1290 C C . GLU A 1 167 ? 6.818 45.677 26.286 1.00 35.47 167 GLU A C 1
ATOM 1291 O O . GLU A 1 167 ? 7.514 46.358 25.540 1.00 32.20 167 GLU A O 1
ATOM 1297 N N . LYS A 1 168 ? 6.473 44.429 26.005 1.00 36.16 168 LYS A N 1
ATOM 1298 C CA . LYS A 1 168 ? 6.892 43.790 24.766 1.00 40.17 168 LYS A CA 1
ATOM 1299 C C . LYS A 1 168 ? 5.819 43.909 23.695 1.00 38.78 168 LYS A C 1
ATOM 1300 O O . LYS A 1 168 ? 4.630 43.729 23.960 1.00 39.39 168 LYS A O 1
ATOM 1306 N N . PHE A 1 169 ? 6.254 44.222 22.484 1.00 38.72 169 PHE A N 1
ATOM 1307 C CA . PHE A 1 169 ? 5.357 44.316 21.349 1.00 37.72 169 PHE A CA 1
ATOM 1308 C C . PHE A 1 169 ? 5.821 43.342 20.291 1.00 39.54 169 PHE A C 1
ATOM 1309 O O . PHE A 1 169 ? 7.012 43.272 19.996 1.00 39.83 169 PHE A O 1
ATOM 1317 N N . THR A 1 170 ? 4.882 42.594 19.718 1.00 41.66 170 THR A N 1
ATOM 1318 C CA . THR A 1 170 ? 5.208 41.666 18.644 1.00 42.91 170 THR A CA 1
ATOM 1319 C C . THR A 1 170 ? 5.488 42.431 17.354 1.00 41.56 170 THR A C 1
ATOM 1320 O O . THR A 1 170 ? 5.180 43.623 17.255 1.00 38.29 170 THR A O 1
ATOM 1324 N N . PRO A 1 171 ? 6.099 41.750 16.371 1.00 40.82 171 PRO A N 1
ATOM 1325 C CA . PRO A 1 171 ? 6.340 42.330 15.051 1.00 38.93 171 PRO A CA 1
ATOM 1326 C C . PRO A 1 171 ? 5.035 42.702 14.381 1.00 39.85 171 PRO A C 1
ATOM 1327 O O . PRO A 1 171 ? 4.983 43.689 13.648 1.00 36.97 171 PRO A O 1
ATOM 1331 N N . ALA A 1 172 ? 3.988 41.923 14.634 1.00 45.71 172 ALA A N 1
ATOM 1332 C CA . ALA A 1 172 ? 2.674 42.221 14.074 1.00 44.41 172 ALA A CA 1
ATOM 1333 C C . ALA A 1 172 ? 2.096 43.511 14.667 1.00 42.90 172 ALA A C 1
ATOM 1334 O O . ALA A 1 172 ? 1.517 44.333 13.950 1.00 42.39 172 ALA A O 1
ATOM 1336 N N . GLN A 1 173 ? 2.256 43.681 15.976 1.00 39.31 173 GLN A N 1
ATOM 1337 C CA . GLN A 1 173 ? 1.835 44.910 16.648 1.00 37.68 173 GLN A CA 1
ATOM 1338 C C . GLN A 1 173 ? 2.652 46.093 16.161 1.00 32.76 173 GLN A C 1
ATOM 1339 O O . GLN A 1 173 ? 2.103 47.163 15.903 1.00 30.35 173 GLN A O 1
ATOM 1345 N N . ASN A 1 174 ? 3.969 45.920 16.060 1.00 32.43 174 ASN A N 1
ATOM 1346 C CA . ASN A 1 174 ? 4.804 47.000 15.535 1.00 32.90 174 ASN A CA 1
ATOM 1347 C C . ASN A 1 174 ? 4.400 47.367 14.110 1.00 35.90 174 ASN A C 1
ATOM 1348 O O . ASN A 1 174 ? 4.469 48.524 13.718 1.00 35.47 174 ASN A O 1
ATOM 1353 N N . MET A 1 175 ? 3.961 46.385 13.334 1.00 40.96 175 MET A N 1
ATOM 1354 C CA . MET A 1 175 ? 3.510 46.689 11.981 1.00 43.06 175 MET A CA 1
ATOM 1355 C C . MET A 1 175 ? 2.291 47.610 11.999 1.00 40.77 175 MET A C 1
ATOM 1356 O O . MET A 1 175 ? 2.266 48.627 11.314 1.00 40.54 175 MET A O 1
ATOM 1361 N N . ILE A 1 176 ? 1.288 47.249 12.790 1.00 38.12 176 ILE A N 1
ATOM 1362 C CA . ILE A 1 176 ? 0.088 48.066 12.932 1.00 35.78 176 ILE A CA 1
ATOM 1363 C C . ILE A 1 176 ? 0.444 49.452 13.463 1.00 33.55 176 ILE A C 1
ATOM 1364 O O . ILE A 1 176 ? 0.055 50.469 12.883 1.00 33.74 176 ILE A O 1
ATOM 1369 N N . PHE A 1 177 ? 1.187 49.498 14.566 1.00 26.24 177 PHE A N 1
ATOM 1370 C CA . PHE A 1 177 ? 1.506 50.780 15.179 1.00 25.79 177 PHE A CA 1
ATOM 1371 C C . PHE A 1 177 ? 2.403 51.658 14.329 1.00 25.81 177 PHE A C 1
ATOM 1372 O O . PHE A 1 177 ? 2.292 52.877 14.397 1.00 25.71 177 PHE A O 1
ATOM 1380 N N . SER A 1 178 ? 3.304 51.057 13.549 1.00 27.49 178 SER A N 1
ATOM 1381 C CA . SER A 1 178 ? 4.191 51.872 12.730 1.00 29.44 178 SER A CA 1
ATOM 1382 C C . SER A 1 178 ? 3.371 52.504 11.616 1.00 30.01 178 SER A C 1
ATOM 1383 O O . SER A 1 178 ? 3.674 53.605 11.158 1.00 28.72 178 SER A O 1
ATOM 1386 N N . ARG A 1 179 ? 2.331 51.797 11.186 1.00 25.90 179 ARG A N 1
ATOM 1387 C CA . ARG A 1 179 ? 1.423 52.336 10.185 1.00 30.72 179 ARG A CA 1
ATOM 1388 C C . ARG A 1 179 ? 0.659 53.512 10.783 1.00 27.87 179 ARG A C 1
ATOM 1389 O O . ARG A 1 179 ? 0.546 54.571 10.164 1.00 26.53 179 ARG A O 1
ATOM 1397 N N . LYS A 1 180 ? 0.141 53.322 11.995 1.00 25.33 180 LYS A N 1
ATOM 1398 C CA . LYS A 1 180 ? -0.663 54.353 12.644 1.00 27.68 180 LYS A CA 1
ATOM 1399 C C . LYS A 1 180 ? 0.172 55.581 12.977 1.00 25.78 180 LYS A C 1
ATOM 1400 O O . LYS A 1 180 ? -0.332 56.707 12.927 1.00 25.43 180 LYS A O 1
ATOM 1406 N N . SER A 1 181 ? 1.443 55.353 13.315 1.00 20.43 181 SER A N 1
ATOM 1407 C CA . SER A 1 181 ? 2.404 56.431 13.596 1.00 23.41 181 SER A CA 1
ATOM 1408 C C . SER A 1 181 ? 2.596 57.328 12.401 1.00 22.34 181 SER A C 1
ATOM 1409 O O . SER A 1 181 ? 2.606 58.553 12.536 1.00 24.85 181 SER A O 1
ATOM 1412 N N . ALA A 1 182 ? 2.772 56.710 11.233 1.00 28.20 182 ALA A N 1
ATOM 1413 C CA . ALA A 1 182 ? 2.916 57.449 9.983 1.00 27.26 182 ALA A CA 1
ATOM 1414 C C . ALA A 1 182 ? 1.650 58.245 9.675 1.00 27.01 182 ALA A C 1
ATOM 1415 O O . ALA A 1 182 ? 1.714 59.406 9.278 1.00 29.74 182 ALA A O 1
ATOM 1417 N N . GLN A 1 183 ? 0.496 57.625 9.877 1.00 23.88 183 GLN A N 1
ATOM 1418 C CA . GLN A 1 183 ? -0.766 58.328 9.702 1.00 30.47 183 GLN A CA 1
ATOM 1419 C C . GLN A 1 183 ? -0.844 59.545 10.635 1.00 29.55 183 GLN A C 1
ATOM 1420 O O . GLN A 1 183 ? -1.202 60.642 10.220 1.00 25.83 183 GLN A O 1
ATOM 1426 N N . LEU A 1 184 ? -0.468 59.347 11.892 1.00 30.66 184 LEU A N 1
ATOM 1427 C CA . LEU A 1 184 ? -0.450 60.429 12.873 1.00 30.02 184 LEU A CA 1
ATOM 1428 C C . LEU A 1 184 ? 0.511 61.540 12.442 1.00 25.93 184 LEU A C 1
ATOM 1429 O O . LEU A 1 184 ? 0.214 62.727 12.577 1.00 24.04 184 LEU A O 1
ATOM 1434 N N . ALA A 1 185 ? 1.660 61.160 11.904 1.00 24.23 185 ALA A N 1
ATOM 1435 C CA . ALA A 1 185 ? 2.620 62.155 11.429 1.00 24.48 185 ALA A CA 1
ATOM 1436 C C . ALA A 1 185 ? 2.135 63.026 10.252 1.00 28.17 185 ALA A C 1
ATOM 1437 O O . ALA A 1 185 ? 2.536 64.180 10.150 1.00 28.45 185 ALA A O 1
ATOM 1439 N N . SER A 1 186 ? 1.286 62.504 9.367 1.00 32.91 186 SER A N 1
ATOM 1440 C CA . SER A 1 186 ? 0.825 63.356 8.261 1.00 36.27 186 SER A CA 1
ATOM 1441 C C . SER A 1 186 ? -0.440 64.160 8.564 1.00 35.16 186 SER A C 1
ATOM 1442 O O . SER A 1 186 ? -0.868 64.962 7.745 1.00 37.04 186 SER A O 1
ATOM 1445 N N . ARG A 1 187 ? -1.020 63.964 9.743 1.00 40.44 187 ARG A N 1
ATOM 1446 C CA . ARG A 1 187 ? -2.205 64.723 10.125 1.00 44.61 187 ARG A CA 1
ATOM 1447 C C . ARG A 1 187 ? -1.935 66.217 10.163 1.00 48.36 187 ARG A C 1
ATOM 1448 O O . ARG A 1 187 ? -0.988 66.681 10.805 1.00 49.41 187 ARG A O 1
ATOM 1456 N N . GLN A 1 188 ? -2.774 66.964 9.458 1.00 45.31 188 GLN A N 1
ATOM 1457 C CA . GLN A 1 188 ? -2.811 68.410 9.607 1.00 48.81 188 GLN A CA 1
ATOM 1458 C C . GLN A 1 188 ? -3.831 68.756 10.680 1.00 50.28 188 GLN A C 1
ATOM 1459 O O . GLN A 1 188 ? -4.985 68.336 10.621 1.00 49.51 188 GLN A O 1
ATOM 1465 N N . SER A 1 189 ? -3.393 69.495 11.687 1.00 53.95 189 SER A N 1
ATOM 1466 C CA . SER A 1 189 ? -4.286 69.888 12.764 1.00 59.75 189 SER A CA 1
ATOM 1467 C C . SER A 1 189 ? -5.299 70.936 12.302 1.00 61.81 189 SER A C 1
ATOM 1468 O O . SER A 1 189 ? -4.946 71.904 11.625 1.00 63.48 189 SER A O 1
ATOM 1471 N N . VAL A 1 190 ? -6.561 70.735 12.661 1.00 65.08 190 VAL A N 1
ATOM 1472 C CA . VAL A 1 190 ? -7.615 71.650 12.228 1.00 67.34 190 VAL A CA 1
ATOM 1473 C C . VAL A 1 190 ? -8.661 71.834 13.318 1.00 73.94 190 VAL A C 1
ATOM 1474 O O . VAL A 1 190 ? -9.629 72.587 13.165 1.00 75.63 190 VAL A O 1
#

Organism: Enterobacteria phage P4 (NCBI:txid10680)